Protein AF-A0A034WPG7-F1 (afdb_monomer)

Foldseek 3Di:
DPVVVVVVVVVVVVVVVVVVVVVVVVVVVVVVVVVVVVVVVVVVVVVVVVVVVVVVVVVVVVVVVVVVVVVVVVVVVVVVVVVVVVVVVVVVVVVVVVVVVVVLVVLVVVLCVQQVKAWDPPDDLQKTWTWGWDDDPVDIDIQIAMDGLVVDDLVRVCCRHPNPPPSNVVCSVVCCVSPSVVSVVVVVVVVVVD

Sequence (194 aa):
MLKYDYGKRIKAMINREIGLEKREVSISKLSHKYHENLTDLEDRFHDQNARYDKIKNKIKEETEKCNEIQKTIDDWKKRISEMQNEAQRCVAEAVHNRQQLIQQLDEIHTLKLATNTYINLNALPERIQGVFVQETEVHRSWHPFCFEPLSHTPEEVRQIIWGNSEKAVAYSEAWERLVFRSVREMLLQSTKGS

pLDDT: mean 89.65, std 9.21, range [46.56, 98.12]

Mean predicted aligned error: 12.31 Å

Radius of gyration: 55.93 Å; Cα contacts (8 Å, |Δi|>4): 97; chains: 1; bounding box: 113×29×153 Å

Secondary structure (DSSP, 8-state):
--HHHHHHHHHHHHHHHHHHHHHHHHHHHHHHHHHHHHHHHHHHHHHHHHHHHHHHHHHHHHHHHHHHHHHHHHHHHHHHHHHHHHHHHHHHHHHHHHHHHHHHHHHHHHHHHHHTEEE-TTS-TT-EEEEEEEE-SS-EEEEEEEE-TTSS-HHHHHHHHHTT-HHHHTTHHHHIIIIIHHHHHHHHHHHH--

Organism: Bactrocera dorsalis (NCBI:txid27457)

Structure (mmCIF, N/CA/C/O backbone):
data_AF-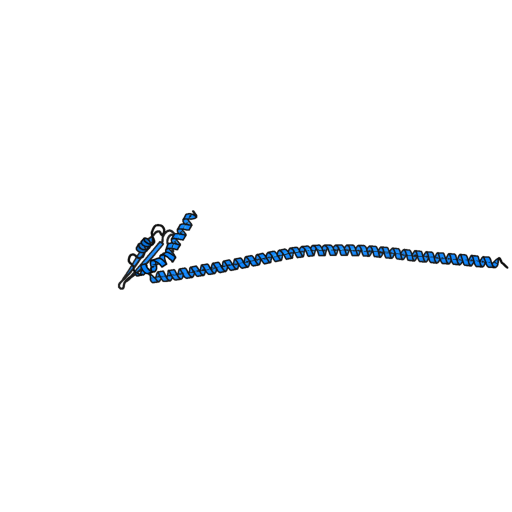A0A034WPG7-F1
#
_entry.id   AF-A0A034WPG7-F1
#
loop_
_atom_site.group_PDB
_atom_site.id
_atom_site.type_symbol
_atom_site.label_atom_id
_atom_site.label_alt_id
_atom_site.label_comp_id
_atom_site.label_asym_id
_atom_site.label_entity_id
_atom_site.label_seq_id
_atom_site.pdbx_PDB_ins_code
_atom_site.Cartn_x
_atom_site.Cartn_y
_atom_site.Cartn_z
_atom_site.occupancy
_atom_site.B_iso_or_equiv
_atom_site.auth_seq_id
_atom_site.auth_comp_id
_atom_site.auth_asym_id
_atom_site.auth_atom_id
_atom_site.pdbx_PDB_model_num
ATOM 1 N N . MET A 1 1 ? 64.885 2.713 -96.907 1.00 51.38 1 MET A N 1
ATOM 2 C CA . MET A 1 1 ? 63.461 2.697 -96.503 1.00 51.38 1 MET A CA 1
ATOM 3 C C . MET A 1 1 ? 63.353 2.537 -94.976 1.00 51.38 1 MET A C 1
ATOM 5 O O . MET A 1 1 ? 62.882 1.522 -94.503 1.00 51.38 1 MET A O 1
ATOM 9 N N . LEU A 1 2 ? 63.847 3.518 -94.199 1.00 57.69 2 LEU A N 1
ATOM 10 C CA . LEU A 1 2 ? 63.923 3.455 -92.719 1.00 57.69 2 LEU A CA 1
ATOM 11 C C . LEU A 1 2 ? 63.295 4.681 -92.023 1.00 57.69 2 LEU A C 1
ATOM 13 O O . LEU A 1 2 ? 62.704 4.545 -90.961 1.00 57.69 2 LEU A O 1
ATOM 17 N N . LYS A 1 3 ? 63.324 5.875 -92.636 1.00 55.53 3 LYS A N 1
ATOM 18 C CA . LYS A 1 3 ? 62.745 7.110 -92.058 1.00 55.53 3 LYS A CA 1
ATOM 19 C C . LYS A 1 3 ? 61.225 7.057 -91.824 1.00 55.53 3 LYS A C 1
ATOM 21 O O . LYS A 1 3 ? 60.739 7.672 -90.882 1.00 55.53 3 LYS A O 1
ATOM 26 N N . TYR A 1 4 ? 60.480 6.323 -92.655 1.00 59.31 4 TYR A N 1
ATOM 27 C CA . TYR A 1 4 ? 59.012 6.256 -92.579 1.00 59.31 4 TYR A CA 1
ATOM 28 C C . TYR A 1 4 ? 58.495 5.368 -91.427 1.00 59.31 4 TYR A C 1
ATOM 30 O O . TYR A 1 4 ? 57.336 5.484 -91.034 1.00 59.31 4 TYR A O 1
ATOM 38 N N . ASP A 1 5 ? 59.348 4.502 -90.871 1.00 75.38 5 ASP A N 1
ATOM 39 C CA . ASP A 1 5 ? 58.994 3.578 -89.787 1.00 75.38 5 ASP A CA 1
ATOM 40 C C . ASP A 1 5 ? 59.113 4.242 -88.400 1.00 75.38 5 ASP A C 1
ATOM 42 O O . ASP A 1 5 ? 58.222 4.133 -87.557 1.00 75.38 5 ASP A O 1
ATOM 46 N N . TYR A 1 6 ? 60.141 5.074 -88.196 1.00 79.12 6 TYR A N 1
ATOM 47 C CA . TYR A 1 6 ? 60.301 5.861 -86.965 1.00 79.12 6 TYR A CA 1
ATOM 48 C C . TYR A 1 6 ? 59.131 6.821 -86.711 1.00 79.12 6 TYR A C 1
ATOM 50 O O . TYR A 1 6 ? 58.641 6.902 -85.586 1.00 79.12 6 TYR A O 1
ATOM 58 N N . GLY A 1 7 ? 58.626 7.496 -87.751 1.00 84.56 7 GLY A N 1
ATOM 59 C CA . GLY A 1 7 ? 57.469 8.390 -87.621 1.00 84.56 7 GLY A CA 1
ATOM 60 C C . GLY A 1 7 ? 56.199 7.666 -87.156 1.00 84.56 7 GLY A C 1
ATOM 61 O O . GLY A 1 7 ? 55.456 8.187 -86.324 1.00 84.56 7 GLY A O 1
ATOM 62 N N . LYS A 1 8 ? 55.974 6.429 -87.624 1.00 87.31 8 LYS A N 1
ATOM 63 C CA . LYS A 1 8 ? 54.850 5.591 -87.175 1.00 87.31 8 LYS A CA 1
ATOM 64 C C . LYS A 1 8 ? 54.999 5.176 -85.712 1.00 87.31 8 LYS A C 1
ATOM 66 O O . LYS A 1 8 ? 54.024 5.247 -84.965 1.00 87.31 8 LYS A O 1
ATOM 71 N N . ARG A 1 9 ? 56.208 4.791 -85.289 1.00 86.62 9 ARG A N 1
ATOM 72 C CA . ARG A 1 9 ? 56.499 4.397 -83.898 1.00 86.62 9 ARG A CA 1
ATOM 73 C C . ARG A 1 9 ? 56.340 5.569 -82.926 1.00 86.62 9 ARG A C 1
ATOM 75 O O . ARG A 1 9 ? 55.709 5.397 -81.888 1.00 86.62 9 ARG A O 1
ATOM 82 N N . ILE A 1 10 ? 56.819 6.761 -83.290 1.00 89.38 10 ILE A N 1
ATOM 83 C CA . ILE A 1 10 ? 56.638 7.985 -82.490 1.00 89.38 10 ILE A CA 1
ATOM 84 C C . ILE A 1 10 ? 55.150 8.334 -82.369 1.00 89.38 10 ILE A C 1
ATOM 86 O O . ILE A 1 10 ? 54.662 8.556 -81.266 1.00 89.38 10 ILE A O 1
ATOM 90 N N . LYS A 1 11 ? 54.392 8.299 -83.473 1.00 90.88 11 LYS A N 1
ATOM 91 C CA . LYS A 1 11 ? 52.942 8.549 -83.442 1.00 90.88 11 LYS A CA 1
ATOM 92 C C . LYS A 1 11 ? 52.195 7.545 -82.556 1.00 90.88 11 LYS A C 1
ATOM 94 O O . LYS A 1 11 ? 51.292 7.933 -81.821 1.00 90.88 11 LYS A O 1
ATOM 99 N N . ALA A 1 12 ? 52.569 6.265 -82.601 1.00 91.06 12 ALA A N 1
ATOM 100 C CA . ALA A 1 12 ? 51.989 5.237 -81.737 1.00 91.06 12 ALA A CA 1
ATOM 101 C C . ALA A 1 12 ? 52.315 5.470 -80.252 1.00 91.06 12 ALA A C 1
ATOM 103 O O . ALA A 1 12 ? 51.441 5.287 -79.407 1.00 91.06 12 ALA A O 1
ATOM 104 N N . MET A 1 13 ? 53.538 5.909 -79.940 1.00 93.06 13 MET A N 1
ATOM 105 C CA . MET A 1 13 ? 53.949 6.267 -78.580 1.00 93.06 13 MET A CA 1
ATOM 106 C C . MET A 1 13 ? 53.159 7.472 -78.056 1.00 93.06 13 MET A C 1
ATOM 108 O O . MET A 1 13 ? 52.578 7.378 -76.983 1.00 93.06 13 MET A O 1
ATOM 112 N N . ILE A 1 14 ? 53.030 8.540 -78.851 1.00 94.12 14 ILE A N 1
ATOM 113 C CA . ILE A 1 14 ? 52.228 9.726 -78.502 1.00 94.12 14 ILE A CA 1
ATOM 114 C C . ILE A 1 14 ? 50.759 9.346 -78.272 1.00 94.12 14 ILE A C 1
ATOM 116 O O . ILE A 1 14 ? 50.157 9.746 -77.283 1.00 94.12 14 ILE A O 1
ATOM 120 N N . ASN A 1 15 ? 50.175 8.523 -79.146 1.00 94.44 15 ASN A N 1
ATOM 121 C CA . ASN A 1 15 ? 48.795 8.062 -78.971 1.00 94.44 15 ASN A CA 1
ATOM 122 C C . ASN A 1 15 ? 48.615 7.210 -77.705 1.00 94.44 15 ASN A C 1
ATOM 124 O O . ASN A 1 15 ? 47.545 7.242 -77.096 1.00 94.44 15 ASN A O 1
ATOM 128 N N . ARG A 1 16 ? 49.638 6.436 -77.316 1.00 94.88 16 ARG A N 1
ATOM 129 C CA . ARG A 1 16 ? 49.633 5.664 -76.069 1.00 94.88 16 ARG A CA 1
ATOM 130 C C . ARG A 1 16 ? 49.711 6.583 -74.854 1.00 94.88 16 ARG A C 1
ATOM 132 O O . ARG A 1 16 ? 48.941 6.357 -73.929 1.00 94.88 16 ARG A O 1
ATOM 139 N N . GLU A 1 17 ? 50.558 7.607 -74.895 1.00 95.06 17 GLU A N 1
ATOM 140 C CA . GLU A 1 17 ? 50.669 8.631 -73.848 1.00 95.06 17 GLU A CA 1
ATOM 141 C C . GLU A 1 17 ? 49.329 9.346 -73.641 1.00 95.06 17 GLU A C 1
ATOM 143 O O . GLU A 1 17 ? 48.764 9.299 -72.554 1.00 95.06 17 GLU A O 1
ATOM 148 N N . ILE A 1 18 ? 48.719 9.843 -74.723 1.00 94.56 18 ILE A N 1
ATOM 149 C CA . ILE A 1 18 ? 47.377 10.453 -74.697 1.00 94.56 18 ILE A CA 1
ATOM 150 C C . ILE A 1 18 ? 46.334 9.472 -74.128 1.00 94.56 18 ILE A C 1
ATOM 152 O O . ILE A 1 18 ? 45.387 9.860 -73.440 1.00 94.56 18 ILE A O 1
ATOM 156 N N . GLY A 1 19 ? 46.464 8.180 -74.439 1.00 95.50 19 GLY A N 1
ATOM 157 C CA . GLY A 1 19 ? 45.601 7.133 -73.895 1.00 95.50 19 GLY A CA 1
ATOM 158 C C . GLY A 1 19 ? 45.787 6.910 -72.391 1.00 95.50 19 GLY A C 1
ATOM 159 O O . GLY A 1 19 ? 44.801 6.649 -71.699 1.00 95.50 19 GLY A O 1
ATOM 160 N N . LEU A 1 20 ? 47.020 7.013 -71.890 1.00 95.62 20 LEU A N 1
ATOM 161 C CA . LEU A 1 20 ? 47.348 6.924 -70.467 1.00 95.62 20 LEU A CA 1
ATOM 162 C C . LEU A 1 20 ? 46.836 8.152 -69.714 1.00 95.62 20 LEU A C 1
ATOM 164 O O . LEU A 1 20 ? 46.084 7.973 -68.762 1.00 95.62 20 LEU A O 1
ATOM 168 N N . GLU A 1 21 ? 47.094 9.363 -70.210 1.00 95.69 21 GLU A N 1
ATOM 169 C CA . GLU A 1 21 ? 46.589 10.613 -69.622 1.00 95.69 21 GLU A CA 1
ATOM 170 C C . GLU A 1 21 ? 45.060 10.588 -69.463 1.00 95.69 21 GLU A C 1
ATOM 172 O O . GLU A 1 21 ? 44.514 10.907 -68.407 1.00 95.69 21 GLU A O 1
ATOM 177 N N . LYS A 1 22 ? 44.325 10.122 -70.485 1.00 96.38 22 LYS A N 1
ATOM 178 C CA . LYS A 1 22 ? 42.859 9.978 -70.402 1.00 96.38 22 LYS A CA 1
ATOM 179 C C . LYS A 1 22 ? 42.418 9.000 -69.311 1.00 96.38 22 LYS A C 1
ATOM 181 O O . LYS A 1 22 ? 41.387 9.222 -68.667 1.00 96.38 22 LYS A O 1
ATOM 186 N N . ARG A 1 23 ? 43.159 7.905 -69.115 1.00 96.19 23 ARG A N 1
ATOM 187 C CA . ARG A 1 23 ? 42.875 6.924 -68.057 1.00 96.19 23 ARG A CA 1
ATOM 188 C C . ARG A 1 23 ? 43.205 7.489 -66.683 1.00 96.19 23 ARG A C 1
ATOM 190 O O . ARG A 1 23 ? 42.380 7.336 -65.792 1.00 96.19 23 ARG A O 1
ATOM 197 N N . GLU A 1 24 ? 44.327 8.183 -66.529 1.00 96.44 24 GLU A N 1
ATOM 198 C CA . GLU A 1 24 ? 44.696 8.860 -65.282 1.00 96.44 24 GLU A CA 1
ATOM 199 C C . GLU A 1 24 ? 43.644 9.889 -64.876 1.00 96.44 24 GLU A C 1
ATOM 201 O O . GLU A 1 24 ? 43.141 9.841 -63.758 1.00 96.44 24 GLU A O 1
ATOM 206 N N . VAL A 1 25 ? 43.195 10.738 -65.807 1.00 96.56 25 VAL A N 1
ATOM 207 C CA . VAL A 1 25 ? 42.100 11.688 -65.551 1.00 96.56 25 VAL A CA 1
ATOM 208 C C . VAL A 1 25 ? 40.817 10.964 -65.130 1.00 96.56 25 VAL A C 1
ATOM 210 O O . VAL A 1 25 ? 40.107 11.426 -64.236 1.00 96.56 25 VAL A O 1
ATOM 213 N N . SER A 1 26 ? 40.505 9.824 -65.752 1.00 96.69 26 SER A N 1
ATOM 214 C CA . SER A 1 26 ? 39.317 9.033 -65.404 1.00 96.69 26 SER A CA 1
ATOM 215 C C . SER A 1 26 ? 39.423 8.424 -64.003 1.00 96.69 26 SER A C 1
ATOM 217 O O . SER A 1 26 ? 38.456 8.470 -63.244 1.00 96.69 26 SER A O 1
ATOM 219 N N . ILE A 1 27 ? 40.599 7.904 -63.638 1.00 96.81 27 ILE A N 1
ATOM 220 C CA . ILE A 1 27 ? 40.884 7.363 -62.304 1.00 96.81 27 ILE A CA 1
ATOM 221 C C . ILE A 1 27 ? 40.812 8.473 -61.257 1.00 96.81 27 ILE A C 1
ATOM 223 O O . ILE A 1 27 ? 40.158 8.287 -60.236 1.00 96.81 27 ILE A O 1
ATOM 227 N N . SER A 1 28 ? 41.399 9.641 -61.518 1.00 96.38 28 SER A N 1
ATOM 228 C CA . SER A 1 28 ? 41.352 10.786 -60.604 1.00 96.38 28 SER A CA 1
ATOM 229 C C . SER A 1 28 ? 39.921 11.255 -60.343 1.00 96.38 28 SER A C 1
ATOM 231 O O . SER A 1 28 ? 39.546 11.452 -59.191 1.00 96.38 28 SER A O 1
ATOM 233 N N . LYS A 1 29 ? 39.080 11.351 -61.383 1.00 96.88 29 LYS A N 1
ATOM 234 C CA . LYS A 1 29 ? 37.650 11.682 -61.224 1.00 96.88 29 LYS A CA 1
ATOM 235 C C . LYS A 1 29 ? 36.905 10.640 -60.396 1.00 96.88 29 LYS A C 1
ATOM 237 O O . LYS A 1 29 ? 36.079 10.992 -59.559 1.00 96.88 29 LYS A O 1
ATOM 242 N N . LEU A 1 30 ? 37.186 9.360 -60.635 1.00 96.94 30 LEU A N 1
ATOM 243 C CA . LEU A 1 30 ? 36.557 8.274 -59.893 1.00 96.94 30 LEU A CA 1
ATOM 244 C C . LEU A 1 30 ? 36.995 8.278 -58.421 1.00 96.94 30 LEU A C 1
ATOM 246 O O . LEU A 1 30 ? 36.153 8.152 -57.539 1.00 96.94 30 LEU A O 1
ATOM 250 N N . SER A 1 31 ? 38.289 8.476 -58.164 1.00 96.50 31 SER A N 1
ATOM 251 C CA . SER A 1 31 ? 38.857 8.593 -56.819 1.00 96.50 31 SER A CA 1
ATOM 252 C C . SER A 1 31 ? 38.237 9.756 -56.049 1.00 96.50 31 SER A C 1
ATOM 254 O O . SER A 1 31 ? 37.801 9.573 -54.914 1.00 96.50 31 SER A O 1
ATOM 256 N N . HIS A 1 32 ? 38.112 10.919 -56.694 1.00 96.50 32 HIS A N 1
ATOM 257 C CA . HIS A 1 32 ? 37.467 12.091 -56.111 1.00 96.50 32 HIS A CA 1
ATOM 258 C C . HIS A 1 32 ? 36.013 11.805 -55.723 1.00 96.50 32 HIS A C 1
ATOM 260 O O . HIS A 1 32 ? 35.648 11.996 -54.569 1.00 96.50 32 HIS A O 1
ATOM 266 N N . LYS A 1 33 ? 35.225 11.218 -56.634 1.00 97.19 33 LYS A N 1
ATOM 267 C CA . LYS A 1 33 ? 33.835 10.830 -56.355 1.00 97.19 33 LYS A CA 1
ATOM 268 C C . LYS A 1 33 ? 33.722 9.840 -55.190 1.00 97.19 33 LYS A C 1
ATOM 270 O O . LYS A 1 33 ? 32.777 9.905 -54.410 1.00 97.19 33 LYS A O 1
ATOM 275 N N . TYR A 1 34 ? 34.653 8.891 -55.076 1.00 97.25 34 TYR A N 1
ATOM 276 C CA . TYR A 1 34 ? 34.666 7.965 -53.942 1.00 97.25 34 TYR A CA 1
ATOM 277 C C . TYR A 1 34 ? 34.996 8.662 -52.624 1.00 97.25 34 TYR A C 1
ATOM 279 O O . TYR A 1 34 ? 34.373 8.325 -51.624 1.00 97.25 34 TYR A O 1
ATOM 287 N N . HIS A 1 35 ? 35.920 9.626 -52.621 1.00 97.00 35 HIS A N 1
ATOM 288 C CA . HIS A 1 35 ? 36.236 10.402 -51.421 1.00 97.00 35 HIS A CA 1
ATOM 289 C C . HIS A 1 35 ? 35.046 11.260 -50.984 1.00 97.00 35 HIS A C 1
ATOM 291 O O . HIS A 1 35 ? 34.688 11.211 -49.816 1.00 97.00 35 HIS A O 1
ATOM 297 N N . GLU A 1 36 ? 34.379 11.951 -51.914 1.00 97.19 36 GLU A N 1
ATOM 298 C CA . GLU A 1 36 ? 33.156 12.710 -51.612 1.00 97.19 36 GLU A CA 1
ATOM 299 C C . GLU A 1 36 ? 32.074 11.809 -51.000 1.00 97.19 36 GLU A C 1
ATOM 301 O O . GLU A 1 36 ? 31.542 12.102 -49.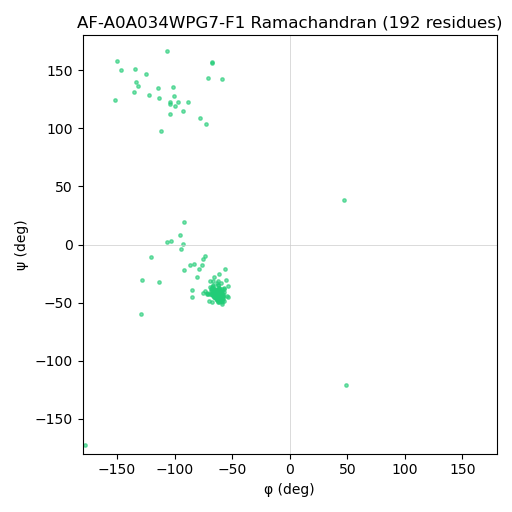934 1.00 97.19 36 GLU A O 1
ATOM 306 N N . ASN A 1 37 ? 31.807 10.652 -51.618 1.00 97.25 37 ASN A N 1
ATOM 307 C CA . ASN A 1 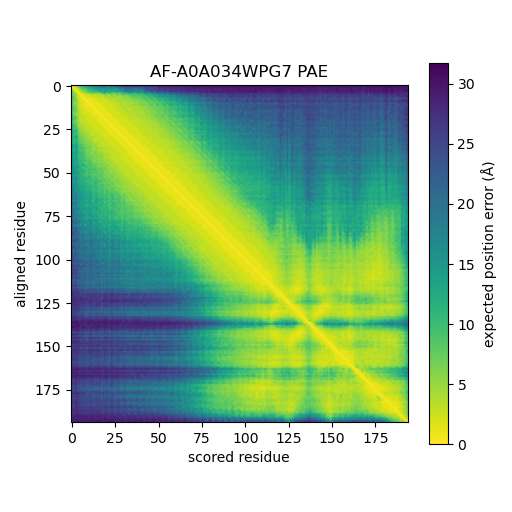37 ? 30.822 9.703 -51.096 1.00 97.25 37 ASN A CA 1
ATOM 308 C C . ASN A 1 37 ? 31.195 9.143 -49.715 1.00 97.25 37 ASN A C 1
ATOM 310 O O . ASN A 1 37 ? 30.299 8.831 -48.928 1.00 97.25 37 ASN A O 1
ATOM 314 N N . LEU A 1 38 ? 32.490 8.938 -49.454 1.00 97.62 38 LEU A N 1
ATOM 315 C CA . LEU A 1 38 ? 32.981 8.443 -48.171 1.00 97.62 38 LEU A CA 1
ATOM 316 C C . LEU A 1 38 ? 32.748 9.492 -47.082 1.00 97.62 38 LEU A C 1
ATOM 318 O O . LEU A 1 38 ? 32.145 9.161 -46.067 1.00 97.62 38 LEU A O 1
ATOM 322 N N . THR A 1 39 ? 33.134 10.744 -47.331 1.00 97.44 39 THR A N 1
ATOM 323 C CA . THR A 1 39 ? 32.905 11.859 -46.403 1.00 97.44 39 THR A CA 1
ATOM 324 C C . THR A 1 39 ? 31.414 12.038 -46.110 1.00 97.44 39 THR A C 1
ATOM 326 O O . THR A 1 39 ? 31.016 12.043 -44.949 1.00 97.44 39 THR A O 1
ATOM 329 N N . ASP A 1 40 ? 30.559 12.027 -47.137 1.00 97.69 40 ASP A N 1
ATOM 330 C CA . ASP A 1 40 ? 29.101 12.096 -46.964 1.00 97.69 40 ASP A CA 1
ATOM 331 C C . ASP A 1 40 ? 28.539 10.931 -46.129 1.00 97.69 40 ASP A C 1
ATOM 333 O O . ASP A 1 40 ? 27.505 11.048 -45.463 1.00 97.69 40 ASP A O 1
ATOM 337 N N . LEU A 1 41 ? 29.142 9.743 -46.220 1.00 98.00 41 LEU A N 1
ATOM 338 C CA . LEU A 1 41 ? 28.724 8.587 -45.430 1.00 98.00 41 LEU A CA 1
ATOM 339 C C . LEU A 1 41 ? 29.185 8.705 -43.974 1.00 98.00 41 LEU A C 1
ATOM 341 O O . LEU A 1 41 ? 28.400 8.397 -43.078 1.00 98.00 41 LEU A O 1
ATOM 345 N N . GLU A 1 42 ? 30.416 9.157 -43.748 1.00 97.94 42 GLU A N 1
ATOM 346 C CA . GLU A 1 42 ? 30.975 9.404 -42.416 1.00 97.94 42 GLU A CA 1
ATOM 347 C C . GLU A 1 42 ? 30.159 10.458 -41.660 1.00 97.94 42 GLU A C 1
ATOM 349 O O . GLU A 1 42 ? 29.764 10.212 -40.518 1.00 97.94 42 GLU A O 1
ATOM 354 N N . ASP A 1 43 ? 29.799 11.560 -42.321 1.00 97.69 43 ASP A N 1
ATOM 355 C CA . ASP A 1 43 ? 28.978 12.623 -41.734 1.00 97.69 43 ASP A CA 1
ATOM 356 C C . ASP A 1 43 ? 27.586 12.108 -41.344 1.00 97.69 43 ASP A C 1
ATOM 358 O O . ASP A 1 43 ? 27.129 12.289 -40.211 1.00 97.69 43 ASP A O 1
ATOM 362 N N . ARG A 1 44 ? 26.922 11.368 -42.244 1.00 97.50 44 ARG A N 1
ATOM 363 C CA . ARG A 1 44 ? 25.612 10.757 -41.951 1.00 97.50 44 ARG A CA 1
ATOM 364 C C . ARG A 1 44 ? 25.686 9.751 -40.810 1.00 97.50 44 ARG A C 1
ATOM 366 O O . ARG A 1 44 ? 24.765 9.690 -39.993 1.00 97.50 44 ARG A O 1
ATOM 373 N N . PHE A 1 45 ? 26.751 8.956 -40.754 1.00 98.00 45 PHE A N 1
ATOM 374 C CA . PHE A 1 45 ? 26.963 8.007 -39.669 1.00 98.00 45 PHE A CA 1
ATOM 375 C C . PHE A 1 45 ? 27.154 8.734 -38.336 1.00 98.00 45 PHE A C 1
ATOM 377 O O . PHE A 1 45 ? 26.529 8.357 -37.343 1.00 98.00 45 PHE A O 1
ATOM 384 N N . HIS A 1 46 ? 27.954 9.800 -38.316 1.00 97.69 46 HIS A N 1
ATOM 385 C CA . HIS A 1 46 ? 28.174 10.602 -37.119 1.00 97.69 46 HIS A CA 1
ATOM 386 C C . HIS A 1 46 ? 26.868 11.228 -36.611 1.00 97.69 46 HIS A C 1
ATOM 388 O O . HIS A 1 46 ? 26.529 11.091 -35.432 1.00 97.69 46 HIS A O 1
ATOM 394 N N . ASP A 1 47 ? 26.075 11.812 -37.511 1.00 97.62 47 ASP A N 1
ATOM 395 C CA . ASP A 1 47 ? 24.757 12.369 -37.200 1.00 97.62 47 ASP A CA 1
ATOM 396 C C . ASP A 1 47 ? 23.792 11.316 -36.647 1.00 97.62 47 ASP A C 1
ATOM 398 O O . ASP A 1 47 ? 23.070 11.554 -35.668 1.00 97.62 47 ASP A O 1
ATOM 402 N N . GLN A 1 48 ? 23.761 10.133 -37.263 1.00 97.50 48 GLN A N 1
ATOM 403 C CA . GLN A 1 48 ? 22.914 9.037 -36.813 1.00 97.50 48 GLN A CA 1
ATOM 404 C C . GLN A 1 48 ? 23.346 8.529 -35.435 1.00 97.50 48 GLN A C 1
ATOM 406 O O . GLN A 1 48 ? 22.490 8.308 -34.574 1.00 97.50 48 GLN A O 1
ATOM 411 N N . ASN A 1 49 ? 24.650 8.398 -35.199 1.00 97.75 49 ASN A N 1
ATOM 412 C CA . ASN A 1 49 ? 25.184 7.966 -33.916 1.00 97.75 49 ASN A CA 1
ATOM 413 C C . ASN A 1 49 ? 24.871 8.986 -32.809 1.00 97.75 49 ASN A C 1
ATOM 415 O O . ASN A 1 49 ? 24.377 8.616 -31.747 1.00 97.75 49 ASN A O 1
ATOM 419 N N . ALA A 1 50 ? 25.018 10.284 -33.089 1.00 97.50 50 ALA A N 1
ATOM 420 C CA . ALA A 1 50 ? 24.652 11.341 -32.149 1.00 97.50 50 ALA A CA 1
ATOM 421 C C . ALA A 1 50 ? 23.152 11.326 -31.793 1.00 97.50 50 ALA A C 1
ATOM 423 O O . ALA A 1 50 ? 22.769 11.572 -30.645 1.00 97.50 50 ALA A O 1
ATOM 424 N N . ARG A 1 51 ? 22.271 11.031 -32.760 1.00 97.31 51 ARG A N 1
ATOM 425 C CA . ARG A 1 51 ? 20.829 10.853 -32.499 1.00 97.31 51 ARG A CA 1
ATOM 426 C C . ARG A 1 51 ? 20.557 9.608 -31.660 1.00 97.31 51 ARG A C 1
ATOM 428 O O . ARG A 1 51 ? 19.742 9.676 -30.740 1.00 97.31 51 ARG A O 1
ATOM 435 N N . TYR A 1 52 ? 21.233 8.503 -31.961 1.00 98.12 52 TYR A N 1
ATOM 436 C CA . TYR A 1 52 ? 21.116 7.261 -31.204 1.00 98.12 52 TYR A CA 1
ATOM 437 C C . TYR A 1 52 ? 21.519 7.459 -29.738 1.00 98.12 52 TYR A C 1
ATOM 439 O O . TYR A 1 52 ? 20.747 7.108 -28.847 1.00 98.12 52 TYR A O 1
ATOM 447 N N . ASP A 1 53 ? 22.651 8.112 -29.478 1.00 97.81 53 ASP A N 1
ATOM 448 C CA . ASP A 1 53 ? 23.121 8.379 -28.116 1.00 97.81 53 ASP A CA 1
ATOM 449 C C . ASP A 1 53 ? 22.146 9.271 -27.333 1.00 97.81 53 ASP A C 1
ATOM 451 O O . ASP A 1 53 ? 21.847 9.000 -26.168 1.00 97.81 53 ASP A O 1
ATOM 455 N N . LYS A 1 54 ? 21.552 10.284 -27.982 1.00 97.81 54 LYS A N 1
ATOM 456 C CA . LYS A 1 54 ? 20.492 11.105 -27.367 1.00 97.81 54 LYS A CA 1
ATOM 457 C C . LYS A 1 54 ? 19.269 10.275 -26.976 1.00 97.81 54 LYS A C 1
ATOM 459 O O . LYS A 1 54 ? 18.727 10.469 -25.890 1.00 97.81 54 LYS A O 1
ATOM 464 N N . ILE A 1 55 ? 18.818 9.372 -27.847 1.00 97.88 55 ILE A N 1
ATOM 465 C CA . ILE A 1 55 ? 17.670 8.496 -27.566 1.00 97.88 55 ILE A CA 1
ATOM 466 C C . ILE A 1 55 ? 18.010 7.530 -26.431 1.00 97.88 55 ILE A C 1
ATOM 468 O O . ILE A 1 55 ? 17.225 7.383 -25.498 1.00 97.88 55 ILE A O 1
ATOM 472 N N . LYS A 1 56 ? 19.195 6.919 -26.472 1.00 98.12 56 LYS A N 1
ATOM 473 C CA . LYS A 1 56 ? 19.678 5.994 -25.447 1.00 98.12 56 LYS A CA 1
ATOM 474 C C . LYS A 1 56 ? 19.715 6.647 -24.064 1.00 98.12 56 LYS A C 1
ATOM 476 O O . LYS A 1 56 ? 19.246 6.044 -23.102 1.00 98.12 56 LYS A O 1
ATOM 481 N N . ASN A 1 57 ? 20.215 7.878 -23.971 1.00 97.81 57 ASN A N 1
ATOM 482 C CA . ASN A 1 57 ? 20.252 8.613 -22.708 1.00 97.81 57 ASN A CA 1
ATOM 483 C C . ASN A 1 57 ? 18.845 8.933 -22.196 1.00 97.81 57 ASN A C 1
ATOM 485 O O . ASN A 1 57 ? 18.557 8.668 -21.034 1.00 97.81 57 ASN A O 1
ATOM 489 N N . LYS A 1 58 ? 17.935 9.382 -23.071 1.00 97.56 58 LYS A N 1
ATOM 490 C CA . LYS A 1 58 ? 16.529 9.601 -22.694 1.00 97.56 58 LYS A CA 1
ATOM 491 C C . LYS A 1 58 ? 15.854 8.330 -22.186 1.00 97.56 58 LYS A C 1
ATOM 493 O O . LYS A 1 58 ? 15.171 8.370 -21.173 1.00 97.56 58 LYS A O 1
ATOM 498 N N . ILE A 1 59 ? 16.056 7.197 -22.861 1.00 97.88 59 ILE A N 1
ATOM 499 C CA . ILE A 1 59 ? 15.502 5.910 -22.417 1.00 97.88 59 ILE A CA 1
ATOM 500 C C . ILE A 1 59 ? 16.039 5.552 -21.030 1.00 97.88 59 ILE A C 1
ATOM 502 O O . ILE A 1 59 ? 15.274 5.094 -20.184 1.00 97.88 59 ILE A O 1
ATOM 506 N N . LYS A 1 60 ? 17.333 5.775 -20.781 1.00 97.88 60 LYS A N 1
ATOM 507 C CA . LYS A 1 60 ? 17.944 5.518 -19.476 1.00 97.88 60 LYS A CA 1
ATOM 508 C C . LYS A 1 60 ? 17.318 6.386 -18.377 1.00 97.88 60 LYS A C 1
ATOM 510 O O . LYS A 1 60 ? 16.894 5.838 -17.366 1.00 97.88 60 LYS A O 1
ATOM 515 N N . GLU A 1 61 ? 17.196 7.692 -18.608 1.00 97.69 61 GLU A N 1
ATOM 516 C CA . GLU A 1 61 ? 16.570 8.632 -17.666 1.00 97.69 61 GLU A CA 1
ATOM 517 C C . GLU A 1 61 ? 15.108 8.267 -17.370 1.00 97.69 61 GLU A C 1
ATOM 519 O O . GLU A 1 61 ? 14.698 8.224 -16.213 1.00 97.69 61 GLU A O 1
ATOM 524 N N . GLU A 1 62 ? 14.313 7.959 -18.397 1.00 97.19 62 GLU A N 1
ATOM 525 C CA . GLU A 1 62 ? 12.914 7.559 -18.204 1.00 97.19 62 GLU A CA 1
ATOM 526 C C . GLU A 1 62 ? 12.797 6.210 -17.483 1.00 97.19 62 GLU A C 1
ATOM 528 O O . GLU A 1 62 ? 11.930 6.038 -16.631 1.00 97.19 62 GLU A O 1
ATOM 533 N N . THR A 1 63 ? 13.709 5.271 -17.745 1.00 97.69 63 THR A N 1
ATOM 534 C CA . THR A 1 63 ? 13.754 3.990 -17.022 1.00 97.69 63 THR A CA 1
ATOM 535 C C . THR A 1 63 ? 14.057 4.200 -15.537 1.00 97.69 63 THR A C 1
ATOM 537 O O . THR A 1 63 ? 13.429 3.574 -14.684 1.00 97.69 63 THR A O 1
ATOM 540 N N . GLU A 1 64 ? 14.993 5.093 -15.209 1.00 97.31 64 GLU A N 1
ATOM 541 C CA . GLU A 1 64 ? 15.312 5.456 -13.825 1.00 97.31 64 GLU A CA 1
ATOM 542 C C . GLU A 1 64 ? 14.097 6.081 -13.121 1.00 97.31 64 GLU A C 1
ATOM 544 O O . GLU A 1 64 ? 13.711 5.605 -12.051 1.00 97.31 64 GLU A O 1
ATOM 549 N N . LYS A 1 65 ? 13.405 7.033 -13.764 1.00 96.75 65 LYS A N 1
ATOM 550 C CA . LYS A 1 65 ? 12.158 7.622 -13.237 1.00 96.75 65 LYS A CA 1
ATOM 551 C C . LYS A 1 65 ? 11.057 6.581 -13.033 1.00 96.75 65 LYS A C 1
ATOM 553 O O . LYS A 1 65 ? 10.397 6.578 -11.996 1.00 96.75 65 LYS A O 1
ATOM 558 N N . CYS A 1 66 ? 10.854 5.677 -13.993 1.00 96.94 66 CYS A N 1
ATOM 559 C CA . CYS A 1 66 ? 9.878 4.595 -13.857 1.00 96.94 66 CYS A CA 1
ATOM 560 C C . CYS A 1 66 ? 10.194 3.698 -12.653 1.00 96.94 66 CYS A C 1
ATOM 562 O O . CYS A 1 66 ? 9.284 3.335 -11.910 1.00 96.94 66 CYS A O 1
ATOM 564 N N . ASN A 1 67 ? 11.471 3.386 -12.416 1.00 97.06 67 ASN A N 1
ATOM 565 C CA . ASN A 1 67 ? 11.889 2.593 -11.260 1.00 97.06 67 ASN A CA 1
ATOM 566 C C . ASN A 1 67 ? 11.640 3.323 -9.929 1.00 97.06 67 ASN A C 1
ATOM 568 O O . ASN A 1 67 ? 11.235 2.693 -8.951 1.00 97.06 67 ASN A O 1
ATOM 572 N N . GLU A 1 68 ? 11.856 4.637 -9.870 1.00 97.06 68 GLU A N 1
ATOM 573 C CA . GLU A 1 68 ? 11.560 5.454 -8.683 1.00 97.06 68 GLU A CA 1
ATOM 574 C C . GLU A 1 68 ? 10.058 5.524 -8.382 1.00 97.06 68 GLU A C 1
ATOM 576 O O . GLU A 1 68 ? 9.634 5.356 -7.232 1.00 97.06 68 GLU A O 1
ATOM 581 N N . ILE A 1 69 ? 9.241 5.704 -9.422 1.00 97.62 69 ILE A N 1
ATOM 582 C CA . ILE A 1 69 ? 7.780 5.671 -9.312 1.00 97.62 69 ILE A CA 1
ATOM 583 C C . ILE A 1 69 ? 7.322 4.296 -8.823 1.00 97.62 69 ILE A C 1
ATOM 585 O O . ILE A 1 69 ? 6.500 4.220 -7.911 1.00 97.62 69 ILE A O 1
ATOM 589 N N . GLN A 1 70 ? 7.879 3.213 -9.369 1.00 96.94 70 GLN A N 1
ATOM 590 C CA . GLN A 1 70 ? 7.529 1.854 -8.964 1.00 96.94 70 GLN A CA 1
ATOM 591 C C . GLN A 1 70 ? 7.833 1.608 -7.480 1.00 96.94 70 GLN A C 1
ATOM 593 O O . GLN A 1 70 ? 6.965 1.120 -6.759 1.00 96.94 70 GLN A O 1
ATOM 598 N N . LYS A 1 71 ? 9.008 2.031 -6.993 1.00 97.06 71 LYS A N 1
ATOM 599 C CA . LYS A 1 71 ? 9.344 1.963 -5.559 1.00 97.06 71 LYS A CA 1
ATOM 600 C C . LYS A 1 71 ? 8.337 2.724 -4.701 1.00 97.06 71 LYS A C 1
ATOM 602 O O . LYS A 1 71 ? 7.859 2.203 -3.700 1.00 97.06 71 LYS A O 1
ATOM 607 N N . THR A 1 72 ? 7.971 3.930 -5.130 1.00 97.31 72 THR A N 1
ATOM 608 C CA . THR A 1 72 ? 6.992 4.760 -4.420 1.00 97.31 72 THR A CA 1
ATOM 609 C C . THR A 1 72 ? 5.618 4.086 -4.376 1.00 97.31 72 THR A C 1
ATOM 611 O O . THR A 1 72 ? 4.969 4.075 -3.333 1.00 97.31 72 THR A O 1
ATOM 614 N N . ILE A 1 73 ? 5.173 3.482 -5.482 1.00 97.44 73 ILE A N 1
ATOM 615 C CA . ILE A 1 73 ? 3.919 2.717 -5.541 1.00 97.44 73 ILE A CA 1
ATOM 616 C C . ILE A 1 73 ? 3.951 1.544 -4.559 1.00 97.44 73 ILE A C 1
ATOM 618 O O . ILE A 1 73 ? 2.967 1.318 -3.854 1.00 97.44 73 ILE A O 1
ATOM 622 N N . ASP A 1 74 ? 5.053 0.803 -4.501 1.00 97.44 74 ASP A N 1
ATOM 623 C CA . ASP A 1 74 ? 5.167 -0.362 -3.625 1.00 97.44 74 ASP A CA 1
ATOM 624 C C . ASP A 1 74 ? 5.196 0.038 -2.140 1.00 97.44 74 ASP A C 1
ATOM 626 O O . ASP A 1 74 ? 4.508 -0.584 -1.323 1.00 97.44 74 ASP A O 1
ATOM 630 N N . ASP A 1 75 ? 5.860 1.145 -1.799 1.00 97.44 75 ASP A N 1
ATOM 631 C CA . ASP A 1 75 ? 5.816 1.732 -0.455 1.00 97.44 75 ASP A CA 1
ATOM 632 C C . ASP A 1 75 ? 4.395 2.167 -0.068 1.00 97.44 75 ASP A C 1
ATOM 634 O O . ASP A 1 75 ? 3.930 1.890 1.043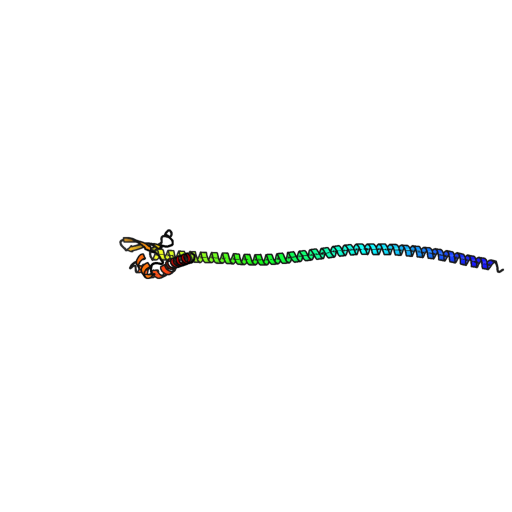 1.00 97.4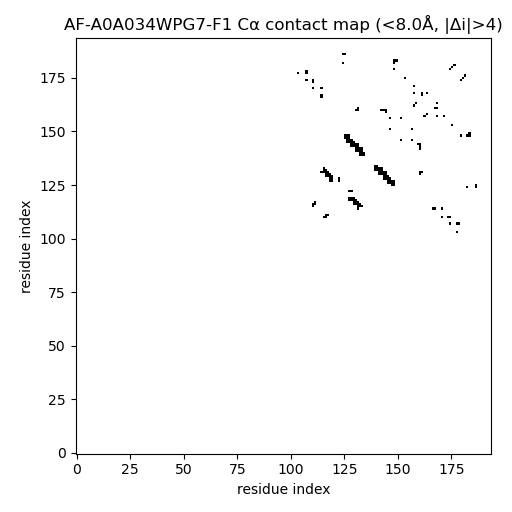4 75 ASP A O 1
ATOM 638 N N . TRP A 1 76 ? 3.662 2.809 -0.984 1.00 97.06 76 TRP A N 1
ATOM 639 C CA . TRP A 1 76 ? 2.270 3.192 -0.745 1.00 97.06 76 TRP A CA 1
ATOM 640 C C . TRP A 1 76 ? 1.354 1.984 -0.587 1.00 97.06 76 TRP A C 1
ATOM 642 O O . TRP A 1 76 ? 0.520 1.984 0.316 1.00 97.06 76 TRP A O 1
ATOM 652 N N . LYS A 1 77 ? 1.519 0.935 -1.399 1.00 97.62 77 LYS A N 1
ATOM 653 C CA . LYS A 1 77 ? 0.759 -0.314 -1.244 1.00 97.62 77 LYS A CA 1
ATOM 654 C C . LYS A 1 77 ? 0.974 -0.926 0.136 1.00 97.62 77 LYS A C 1
ATOM 656 O O . LYS A 1 77 ? 0.002 -1.321 0.779 1.00 97.62 77 LYS A O 1
ATOM 661 N N . LYS A 1 78 ? 2.222 -0.959 0.610 1.00 96.94 78 LYS A N 1
ATOM 662 C CA . LYS A 1 78 ? 2.547 -1.455 1.950 1.00 96.94 78 LYS A CA 1
ATOM 663 C C . LYS A 1 78 ? 1.862 -0.619 3.035 1.00 96.94 78 LYS A C 1
ATOM 665 O O . LYS A 1 78 ? 1.161 -1.180 3.872 1.00 96.94 78 LYS A O 1
ATOM 670 N N . ARG A 1 79 ? 1.977 0.712 2.969 1.00 96.44 79 ARG A N 1
ATOM 671 C CA . ARG A 1 79 ? 1.326 1.629 3.926 1.00 96.44 79 ARG A CA 1
ATOM 672 C C . ARG A 1 79 ? -0.195 1.499 3.928 1.00 96.44 79 ARG A C 1
ATOM 674 O O . ARG A 1 79 ? -0.807 1.507 4.990 1.00 96.44 79 ARG A O 1
ATOM 681 N N . ILE A 1 80 ? -0.816 1.366 2.756 1.00 97.00 80 ILE A N 1
ATOM 682 C CA . ILE A 1 80 ? -2.266 1.162 2.636 1.00 97.00 80 ILE A CA 1
ATOM 683 C C . ILE A 1 80 ? -2.671 -0.150 3.307 1.00 97.00 80 ILE A C 1
ATOM 685 O O . ILE A 1 80 ? -3.630 -0.160 4.074 1.00 97.00 80 ILE A O 1
ATOM 689 N N . SER A 1 81 ? -1.923 -1.233 3.080 1.00 97.00 81 SER A N 1
ATOM 690 C CA . SER A 1 81 ? -2.196 -2.516 3.731 1.00 97.00 81 SER A CA 1
ATOM 691 C C . SER A 1 81 ? -2.064 -2.430 5.253 1.00 97.00 81 SER A C 1
ATOM 693 O O . SER A 1 81 ? -2.898 -2.985 5.963 1.00 97.00 81 SER A O 1
ATOM 695 N N . GLU A 1 82 ? -1.046 -1.734 5.762 1.00 97.06 82 GLU A N 1
ATOM 696 C CA . GLU A 1 82 ? -0.855 -1.519 7.201 1.00 97.06 82 GLU A CA 1
ATOM 697 C C . GLU A 1 82 ? -2.014 -0.713 7.804 1.00 97.06 82 GLU A C 1
ATOM 699 O O . GLU A 1 82 ? -2.601 -1.137 8.798 1.00 97.06 82 GLU A O 1
ATOM 704 N N . MET A 1 83 ? -2.413 0.393 7.166 1.00 96.12 83 MET A N 1
ATOM 705 C CA . MET A 1 83 ? -3.561 1.195 7.605 1.00 96.12 83 MET A CA 1
ATOM 706 C C . MET A 1 83 ? -4.874 0.410 7.565 1.00 96.12 83 MET A C 1
ATOM 708 O O . MET A 1 83 ? -5.706 0.561 8.455 1.00 96.12 83 MET A O 1
ATOM 712 N N . GLN A 1 84 ? -5.078 -0.429 6.549 1.00 96.25 84 GLN A N 1
ATOM 713 C CA . GLN A 1 84 ? -6.290 -1.234 6.428 1.00 96.25 84 GLN A CA 1
ATOM 714 C C . GLN A 1 84 ? -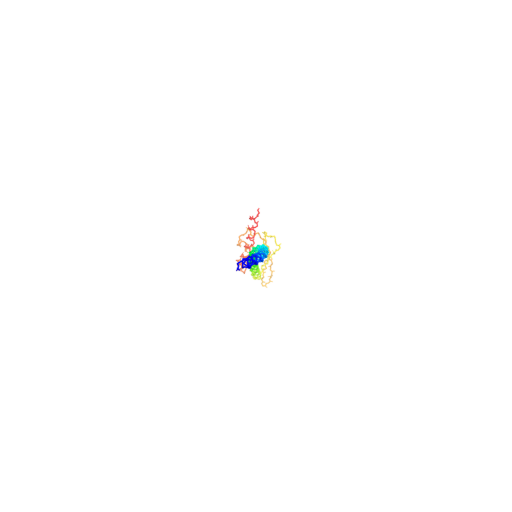6.364 -2.307 7.522 1.00 96.25 84 GLN A C 1
ATOM 716 O O . GLN A 1 84 ? -7.433 -2.511 8.098 1.00 96.25 84 GLN A O 1
ATOM 721 N N . ASN A 1 85 ? -5.236 -2.938 7.852 1.00 96.12 85 ASN A N 1
ATOM 722 C CA . ASN A 1 85 ? -5.147 -3.888 8.961 1.00 96.12 85 ASN A CA 1
ATOM 723 C C . ASN A 1 85 ? -5.404 -3.203 10.310 1.00 96.12 85 ASN A C 1
ATOM 725 O O . ASN A 1 85 ? -6.144 -3.730 11.139 1.00 96.12 85 ASN A O 1
ATOM 729 N N . GLU A 1 86 ? -4.838 -2.012 10.518 1.00 95.81 86 GLU A N 1
ATOM 730 C CA . GLU A 1 86 ? -5.067 -1.228 11.732 1.00 95.81 86 GLU A CA 1
ATOM 731 C C . GLU A 1 86 ? -6.539 -0.823 11.864 1.00 95.81 86 GLU A C 1
ATOM 733 O O . GLU A 1 86 ? -7.156 -1.047 12.902 1.00 95.81 86 GLU A O 1
ATOM 738 N N . ALA A 1 87 ? -7.141 -0.316 10.786 1.00 94.94 87 ALA A N 1
ATOM 739 C CA . ALA A 1 87 ? -8.553 0.047 10.768 1.00 94.94 87 ALA A CA 1
ATOM 740 C C . ALA A 1 87 ? -9.454 -1.157 11.083 1.00 94.94 87 ALA A C 1
ATOM 742 O O . ALA A 1 87 ? -10.389 -1.037 11.874 1.00 94.94 87 ALA A O 1
ATOM 743 N N . GLN A 1 88 ? -9.159 -2.331 10.515 1.00 96.00 88 GLN A N 1
ATOM 744 C CA . GLN A 1 88 ? -9.881 -3.564 10.834 1.00 96.00 88 GLN A CA 1
ATOM 745 C C . GLN A 1 88 ? -9.735 -3.950 12.306 1.00 96.00 88 GLN A C 1
ATOM 747 O O . GLN A 1 88 ? -10.728 -4.329 12.930 1.00 96.00 88 GLN A O 1
ATOM 752 N N . ARG A 1 89 ? -8.535 -3.812 12.881 1.00 95.69 89 ARG A N 1
ATOM 753 C CA . ARG A 1 89 ? -8.298 -4.072 14.304 1.00 95.69 89 ARG A CA 1
ATOM 754 C C . ARG A 1 89 ? -9.097 -3.120 15.189 1.00 95.69 89 ARG A C 1
ATOM 756 O O . ARG A 1 89 ? -9.798 -3.593 16.077 1.00 95.69 89 ARG A O 1
ATOM 763 N N . CYS A 1 90 ? -9.064 -1.816 14.913 1.00 95.62 90 CYS A N 1
ATOM 764 C CA . CYS A 1 90 ? -9.837 -0.827 15.666 1.00 95.62 90 CYS A CA 1
ATOM 765 C C . CYS A 1 90 ? -11.344 -1.099 15.595 1.00 95.62 90 CYS A C 1
ATOM 767 O O . CYS A 1 90 ? -12.039 -0.992 16.603 1.00 95.62 90 CYS A O 1
ATOM 769 N N . VAL A 1 91 ? -11.863 -1.477 14.421 1.00 95.94 91 VAL A N 1
ATOM 770 C 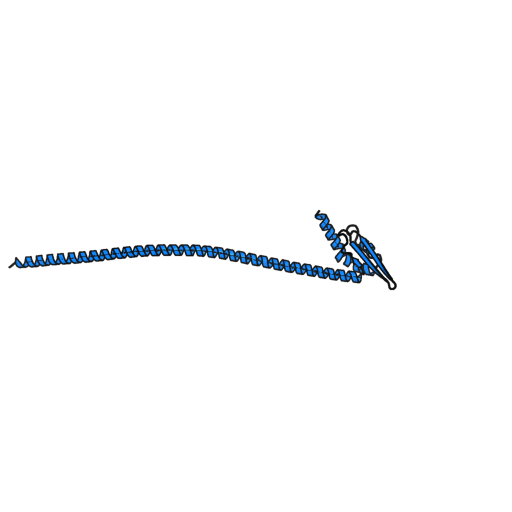CA . VAL A 1 91 ? -13.280 -1.835 14.270 1.00 95.94 91 VAL A CA 1
ATOM 771 C C . VAL A 1 91 ? -13.610 -3.094 15.069 1.00 95.94 91 VAL A C 1
ATOM 773 O O . VAL A 1 91 ? -14.615 -3.110 15.778 1.00 95.94 91 VAL A O 1
ATOM 776 N N . ALA A 1 92 ? -12.774 -4.132 14.995 1.00 95.38 92 ALA A N 1
ATOM 777 C CA . ALA A 1 92 ? -12.977 -5.363 15.753 1.00 95.38 92 ALA A CA 1
ATOM 778 C C . ALA A 1 92 ? -12.968 -5.107 17.268 1.00 95.38 92 ALA A C 1
ATOM 780 O O . ALA A 1 92 ? -13.845 -5.596 17.979 1.00 95.38 92 ALA A O 1
ATOM 781 N N . GLU A 1 93 ? -12.034 -4.290 17.751 1.00 96.25 93 GLU A N 1
ATOM 782 C CA . GLU A 1 93 ? -11.944 -3.893 19.155 1.00 96.25 93 GLU A CA 1
ATOM 783 C C . GLU A 1 93 ? -13.161 -3.068 19.592 1.00 96.25 93 GLU A C 1
ATOM 785 O O . GLU A 1 93 ? -13.770 -3.360 20.618 1.00 96.25 93 GLU A O 1
ATOM 790 N N . ALA A 1 94 ? -13.598 -2.097 18.785 1.00 94.69 94 ALA A N 1
ATOM 791 C CA . ALA A 1 94 ? -14.791 -1.305 19.077 1.00 94.69 94 ALA A CA 1
ATOM 792 C C . ALA A 1 94 ? -16.064 -2.167 19.139 1.00 94.69 94 ALA A C 1
ATOM 794 O O . ALA A 1 94 ? -16.901 -1.979 20.025 1.00 94.69 94 ALA A O 1
ATOM 795 N N . VAL A 1 95 ? -16.211 -3.132 18.224 1.00 96.12 95 VAL A N 1
ATOM 796 C CA . VAL A 1 95 ? -17.324 -4.093 18.239 1.00 96.12 95 VAL A CA 1
ATOM 797 C C . VAL A 1 95 ? -17.257 -4.975 19.482 1.00 96.12 95 VAL A C 1
ATOM 799 O O . VAL A 1 95 ? -18.280 -5.158 20.143 1.00 96.12 95 VAL A O 1
ATOM 802 N N . HIS A 1 96 ? -16.071 -5.474 19.831 1.00 95.56 96 HIS A N 1
ATOM 803 C CA . HIS A 1 96 ? -15.873 -6.300 21.017 1.00 95.56 96 HIS A CA 1
ATOM 804 C C . HIS A 1 96 ? -16.214 -5.537 22.303 1.00 95.56 96 HIS A C 1
ATOM 806 O O . HIS A 1 96 ? -17.024 -6.006 23.100 1.00 95.56 96 HIS A O 1
ATOM 812 N N . ASN A 1 97 ? -15.692 -4.319 22.460 1.00 93.62 97 ASN A N 1
ATOM 813 C CA . ASN A 1 97 ? -15.964 -3.457 23.611 1.00 93.62 97 ASN A CA 1
ATOM 814 C C . ASN A 1 97 ? -17.457 -3.123 23.718 1.00 93.62 97 ASN A C 1
ATOM 816 O O . ASN A 1 97 ? -18.034 -3.145 24.804 1.00 93.62 97 ASN A O 1
ATOM 820 N N . ARG A 1 98 ? -18.123 -2.870 22.583 1.00 93.81 98 ARG A N 1
ATOM 821 C CA . ARG A 1 98 ? -19.573 -2.649 22.554 1.00 93.81 98 ARG A CA 1
ATOM 822 C C . ARG A 1 98 ? -20.348 -3.891 22.993 1.00 93.81 98 ARG A C 1
ATOM 824 O O . ARG A 1 98 ? -21.311 -3.754 23.741 1.00 93.81 98 ARG A O 1
ATOM 831 N N . GLN A 1 99 ? -19.963 -5.081 22.533 1.00 94.62 99 GLN A N 1
ATOM 832 C CA . GLN A 1 99 ? -20.607 -6.335 22.935 1.00 94.62 99 GLN A CA 1
ATOM 833 C C . GLN A 1 99 ? -20.433 -6.601 24.431 1.00 94.62 99 GLN A C 1
ATOM 835 O O . GLN A 1 99 ? -21.413 -6.926 25.097 1.00 94.62 99 GLN A O 1
ATOM 840 N N . GLN A 1 100 ? -19.229 -6.387 24.968 1.00 91.88 100 GLN A N 1
ATOM 841 C CA . GLN A 1 100 ? -18.973 -6.491 26.404 1.00 91.88 100 GLN A CA 1
ATOM 842 C C . GLN A 1 100 ? -19.850 -5.522 27.207 1.00 91.88 100 GLN A C 1
ATOM 844 O O . GLN A 1 100 ? -20.456 -5.925 28.196 1.00 91.88 100 GLN A O 1
ATOM 849 N N . LEU A 1 101 ? -19.978 -4.269 26.759 1.00 90.00 101 LEU A N 1
ATOM 850 C CA . LEU A 1 101 ? -20.826 -3.282 27.426 1.00 90.00 101 LEU A CA 1
ATOM 851 C C . LEU A 1 101 ? -22.307 -3.683 27.404 1.00 90.00 101 LEU A C 1
ATOM 853 O O . LEU A 1 101 ? -22.985 -3.564 28.420 1.00 90.00 101 LEU A O 1
ATOM 857 N N . ILE A 1 102 ? -22.814 -4.166 26.265 1.00 92.50 102 ILE A N 1
ATOM 858 C CA . ILE A 1 102 ? -24.199 -4.652 26.157 1.00 92.50 102 ILE A CA 1
ATOM 859 C C . ILE A 1 102 ? -24.425 -5.806 27.139 1.00 92.50 102 ILE A C 1
ATOM 861 O O . ILE A 1 102 ? -25.375 -5.763 27.914 1.00 92.50 102 ILE A O 1
ATOM 865 N N . GLN A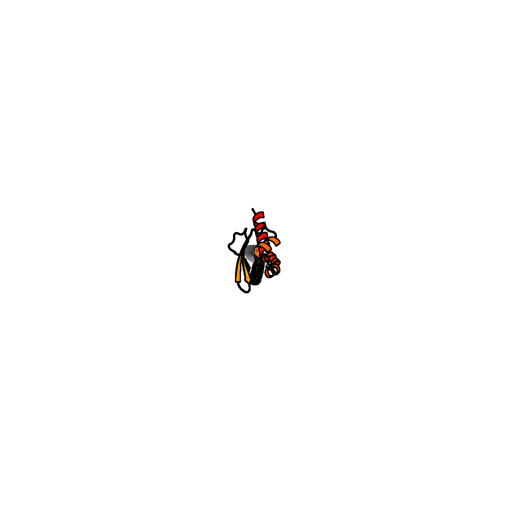 1 103 ? -23.513 -6.779 27.176 1.00 91.69 103 GLN A N 1
ATOM 866 C CA . GLN A 1 103 ? -23.607 -7.916 28.088 1.00 91.69 103 GLN A CA 1
ATOM 867 C C . GLN A 1 103 ? -23.597 -7.479 29.562 1.00 91.69 103 GLN A C 1
ATOM 869 O O . GLN A 1 103 ? -24.408 -7.954 30.353 1.00 91.69 103 GLN A O 1
ATOM 874 N N . GLN A 1 104 ? -22.731 -6.532 29.935 1.00 88.88 104 GLN A N 1
ATOM 875 C CA . GLN A 1 104 ? -22.709 -5.972 31.289 1.00 88.88 104 GLN A CA 1
ATOM 876 C C . GLN A 1 104 ? -24.020 -5.259 31.643 1.00 88.88 104 GLN A C 1
ATOM 878 O O . GLN A 1 104 ? -24.520 -5.407 32.758 1.00 88.88 104 GLN A O 1
ATOM 883 N N . LEU A 1 105 ? -24.597 -4.498 30.708 1.00 88.69 105 LEU A N 1
ATOM 884 C CA . LEU A 1 105 ? -25.880 -3.826 30.916 1.00 88.69 105 LEU A CA 1
ATOM 885 C C . LEU A 1 105 ? -27.029 -4.826 31.089 1.00 88.69 105 LEU A C 1
ATOM 887 O O . LEU A 1 105 ? -27.882 -4.605 31.952 1.00 88.69 105 LEU A O 1
ATOM 891 N N . ASP A 1 106 ? -27.026 -5.929 30.341 1.00 91.75 106 ASP A N 1
ATOM 892 C CA . ASP A 1 106 ? -28.009 -7.009 30.476 1.00 91.75 106 ASP A CA 1
ATOM 893 C C . ASP A 1 106 ? -27.881 -7.732 31.832 1.00 91.75 106 ASP A C 1
ATOM 895 O O . ASP A 1 106 ? -28.888 -8.000 32.499 1.00 91.75 106 ASP A O 1
ATOM 899 N N . GLU A 1 107 ? -26.652 -7.986 32.300 1.00 90.69 107 GLU A N 1
ATOM 900 C CA . GLU A 1 107 ? -26.394 -8.539 33.638 1.00 90.69 107 GLU A CA 1
ATOM 901 C C . GLU A 1 107 ? -26.890 -7.590 34.739 1.00 90.69 107 GLU A C 1
ATOM 903 O O . GLU A 1 107 ? -27.615 -8.008 35.646 1.00 90.69 107 GLU A O 1
ATOM 908 N N . ILE A 1 108 ? -26.577 -6.293 34.638 1.00 88.69 108 ILE A N 1
ATOM 909 C CA . ILE A 1 108 ? -27.053 -5.272 35.582 1.00 88.69 108 ILE A CA 1
ATOM 910 C C . ILE A 1 108 ? -28.582 -5.180 35.555 1.00 88.69 108 ILE A C 1
ATOM 912 O O . ILE A 1 108 ? -29.203 -5.065 36.608 1.00 88.69 108 ILE A O 1
ATOM 916 N N . HIS A 1 109 ? -29.214 -5.232 34.382 1.00 89.50 109 HIS A N 1
ATOM 917 C CA . HIS A 1 109 ? -30.672 -5.223 34.266 1.00 89.50 109 HIS A CA 1
ATOM 918 C C . HIS A 1 109 ? -31.301 -6.439 34.961 1.00 89.50 109 HIS A C 1
ATOM 920 O O . HIS A 1 109 ? -32.257 -6.292 35.724 1.00 89.50 109 HIS A O 1
ATOM 926 N N . THR A 1 110 ? -30.721 -7.623 34.769 1.00 91.00 110 THR A N 1
ATOM 927 C CA . THR A 1 110 ? -31.156 -8.854 35.443 1.00 91.00 110 THR A CA 1
ATOM 928 C C . THR A 1 110 ? -31.026 -8.729 36.962 1.00 91.00 110 THR A C 1
ATOM 930 O O . THR A 1 110 ? -31.960 -9.070 37.687 1.00 91.00 110 THR A O 1
ATOM 933 N N . LEU A 1 111 ? -29.917 -8.166 37.453 1.00 90.38 111 LEU A N 1
ATOM 934 C CA . LEU A 1 111 ? -29.720 -7.900 38.880 1.00 90.38 111 LEU A CA 1
ATOM 935 C C . LEU A 1 111 ? -30.733 -6.899 39.434 1.00 90.38 111 LEU A C 1
ATOM 937 O O . LEU A 1 111 ? -31.318 -7.158 40.482 1.00 90.38 111 LEU A O 1
ATOM 941 N N . LYS A 1 112 ? -30.985 -5.793 38.722 1.00 90.50 112 LYS A N 1
ATOM 942 C CA . LYS A 1 112 ? -31.988 -4.784 39.105 1.00 90.50 112 LYS A CA 1
ATOM 943 C C . LYS A 1 112 ? -33.355 -5.418 39.338 1.00 90.50 112 LYS A C 1
ATOM 945 O O . LYS A 1 112 ? -33.987 -5.122 40.349 1.00 90.50 112 LYS A O 1
ATOM 950 N N . LEU A 1 113 ? -33.782 -6.303 38.435 1.00 89.75 113 LEU A N 1
ATOM 951 C CA . LEU A 1 113 ? -35.051 -7.023 38.549 1.00 89.75 113 LEU A CA 1
ATOM 952 C C . LEU A 1 113 ? -35.029 -8.074 39.667 1.00 89.75 113 LEU A C 1
ATOM 954 O O . LEU A 1 113 ? -35.990 -8.178 40.423 1.00 89.75 113 LEU A O 1
ATOM 958 N N . ALA A 1 114 ? -33.942 -8.836 39.807 1.00 88.62 114 ALA A N 1
ATOM 959 C CA . ALA A 1 114 ? -33.836 -9.894 40.813 1.00 88.62 114 ALA A CA 1
ATOM 960 C C . ALA A 1 114 ? -33.799 -9.349 42.251 1.00 88.62 114 ALA A C 1
ATOM 962 O O . ALA A 1 114 ? -34.381 -9.947 43.158 1.00 88.62 114 ALA A O 1
ATOM 963 N N . THR A 1 115 ? -33.128 -8.214 42.464 1.00 88.25 115 THR A N 1
ATOM 964 C CA . THR A 1 115 ? -32.973 -7.594 43.786 1.00 88.25 115 THR A CA 1
ATOM 965 C C . THR A 1 115 ? -33.874 -6.386 43.996 1.00 88.25 115 THR A C 1
ATOM 967 O O . THR A 1 115 ? -33.748 -5.736 45.029 1.00 88.25 115 THR A O 1
ATOM 970 N N . ASN A 1 116 ? -34.741 -6.030 43.041 1.00 90.00 116 ASN A N 1
ATOM 971 C CA . ASN A 1 116 ? -35.569 -4.818 43.089 1.00 90.00 116 ASN A CA 1
ATOM 972 C C . ASN A 1 116 ? -34.774 -3.559 43.488 1.00 90.00 116 ASN A C 1
ATOM 974 O O . ASN A 1 116 ? -35.225 -2.724 44.273 1.00 90.00 116 ASN A O 1
ATOM 978 N N . THR A 1 117 ? -33.540 -3.449 42.999 1.00 90.50 117 THR A N 1
ATOM 979 C CA . THR A 1 117 ? -32.612 -2.370 43.357 1.00 90.50 117 THR A CA 1
ATOM 980 C C . THR A 1 117 ? -32.352 -1.507 42.139 1.00 90.50 117 THR A C 1
ATOM 982 O O . THR A 1 117 ? -31.938 -2.011 41.101 1.00 90.50 117 THR A O 1
ATOM 985 N N . TYR A 1 118 ? -32.565 -0.202 42.260 1.00 90.38 118 TYR A N 1
ATOM 986 C CA . TYR A 1 118 ? -32.458 0.750 41.161 1.00 90.38 118 TYR A CA 1
ATOM 987 C C . TYR A 1 118 ? -31.439 1.828 41.506 1.00 90.38 118 TYR A C 1
ATOM 989 O O . TYR A 1 118 ? -31.520 2.446 42.561 1.00 90.38 118 TYR A O 1
ATOM 997 N N . ILE A 1 119 ? -30.484 2.066 40.610 1.00 88.94 119 ILE A N 1
ATOM 998 C CA . ILE A 1 119 ? -29.418 3.057 40.799 1.00 88.94 119 ILE A CA 1
ATOM 999 C C . ILE A 1 119 ? -29.745 4.322 40.009 1.00 88.94 119 ILE A C 1
ATOM 1001 O O . ILE A 1 119 ? -30.144 4.247 38.845 1.00 88.94 119 ILE A O 1
ATOM 1005 N N . ASN A 1 120 ? -29.544 5.475 40.642 1.00 88.38 120 ASN A N 1
ATOM 1006 C CA . ASN A 1 120 ? -29.620 6.784 40.017 1.00 88.38 120 ASN A CA 1
ATOM 1007 C C . ASN A 1 120 ? -28.340 7.054 39.216 1.00 88.38 120 ASN A C 1
ATOM 1009 O O . ASN A 1 120 ? -27.281 7.302 39.786 1.00 88.38 120 ASN A O 1
ATOM 1013 N N . LEU A 1 121 ? -28.457 7.044 37.889 1.00 80.88 121 LEU A N 1
ATOM 1014 C CA . LEU A 1 121 ? -27.338 7.315 36.980 1.00 80.88 121 LEU A CA 1
ATOM 1015 C C . LEU A 1 121 ? -26.967 8.804 36.897 1.00 80.88 121 LEU A C 1
ATOM 1017 O O . LEU A 1 121 ? -25.910 9.132 36.377 1.00 80.88 121 LEU A O 1
ATOM 1021 N N . ASN A 1 122 ? -27.817 9.694 37.418 1.00 82.81 122 ASN A N 1
ATOM 1022 C CA . ASN A 1 122 ? -27.578 11.139 37.445 1.00 82.81 122 ASN A CA 1
ATOM 1023 C C . ASN A 1 122 ? -26.958 11.608 38.773 1.00 82.81 122 ASN A C 1
ATOM 1025 O O . ASN A 1 122 ? -26.906 12.808 39.039 1.00 82.81 122 ASN A O 1
ATOM 1029 N N . ALA A 1 123 ? -26.557 10.678 39.645 1.00 82.50 123 ALA A N 1
ATOM 1030 C CA . ALA A 1 123 ? -25.846 11.012 40.871 1.00 82.50 123 ALA A CA 1
ATOM 1031 C C . ALA A 1 123 ? -24.449 11.572 40.557 1.00 82.50 123 ALA A C 1
ATOM 1033 O O . ALA A 1 123 ? -23.883 11.316 39.494 1.00 82.50 123 ALA A O 1
ATOM 1034 N N . LEU A 1 124 ? -23.884 12.335 41.497 1.00 82.19 124 LEU A N 1
ATOM 1035 C CA . LEU A 1 124 ? -22.493 12.777 41.390 1.00 82.19 124 LEU A CA 1
ATOM 1036 C C . LEU A 1 124 ? -21.561 11.555 41.312 1.00 82.19 124 LEU A C 1
ATOM 1038 O O . LEU A 1 124 ? -21.801 10.598 42.047 1.00 82.19 124 LEU A O 1
ATOM 1042 N N . PRO A 1 125 ? -20.480 11.587 40.509 1.00 75.62 125 PRO A N 1
ATOM 1043 C CA . PRO A 1 125 ? -19.603 10.427 40.303 1.00 75.62 125 PRO A CA 1
ATOM 1044 C C . PRO A 1 125 ? -19.030 9.846 41.602 1.00 75.62 125 PRO A C 1
ATOM 1046 O O . PRO A 1 125 ? -18.806 8.646 41.714 1.00 75.62 125 PRO A O 1
ATOM 1049 N N . GLU A 1 126 ? -18.827 10.705 42.601 1.00 83.81 126 GLU A N 1
ATOM 1050 C CA . GLU A 1 126 ? -18.276 10.384 43.922 1.00 83.81 126 GLU A CA 1
ATOM 1051 C C . GLU A 1 126 ? -19.258 9.620 44.827 1.00 83.81 126 GLU A C 1
ATOM 1053 O O . GLU A 1 126 ? -18.876 9.157 45.903 1.00 83.81 126 GLU A O 1
ATOM 1058 N N . ARG A 1 127 ? -20.535 9.502 44.435 1.00 87.50 127 ARG A N 1
ATOM 1059 C CA . ARG A 1 127 ? -21.606 8.923 45.254 1.00 87.50 127 ARG A CA 1
ATOM 1060 C C . ARG A 1 127 ? -22.421 7.913 44.461 1.00 87.50 127 ARG A C 1
ATOM 1062 O O . ARG A 1 127 ? -22.862 8.175 43.348 1.00 87.50 127 ARG A O 1
ATOM 1069 N N . ILE A 1 128 ? -22.727 6.786 45.092 1.00 88.81 128 ILE A N 1
ATOM 1070 C CA . ILE A 1 128 ? -23.723 5.848 44.579 1.00 88.81 128 ILE A CA 1
ATOM 1071 C C . ILE A 1 128 ? -25.039 6.135 45.288 1.00 88.81 128 ILE A C 1
ATOM 1073 O O . ILE A 1 128 ? -25.121 6.098 46.516 1.00 88.81 128 ILE A O 1
ATOM 1077 N N . GLN A 1 129 ? -26.071 6.425 44.501 1.00 92.50 129 GLN A N 1
ATOM 1078 C CA . GLN A 1 129 ? -27.420 6.698 44.985 1.00 92.50 129 GLN A CA 1
ATOM 1079 C C . GLN A 1 129 ? -28.415 5.769 44.312 1.00 92.50 129 GLN A C 1
ATOM 1081 O O . GLN A 1 129 ? -28.266 5.432 43.138 1.00 92.50 129 GLN A O 1
ATOM 1086 N N . GLY A 1 130 ? -29.460 5.388 45.031 1.00 92.94 130 GLY A N 1
ATOM 1087 C CA . GLY A 1 130 ? -30.482 4.519 44.481 1.00 92.94 130 GLY A CA 1
ATOM 1088 C C . GLY A 1 130 ? -31.621 4.251 45.443 1.00 92.94 130 GLY A C 1
ATOM 1089 O O . GLY A 1 130 ? -31.722 4.860 46.508 1.00 92.94 130 GLY A O 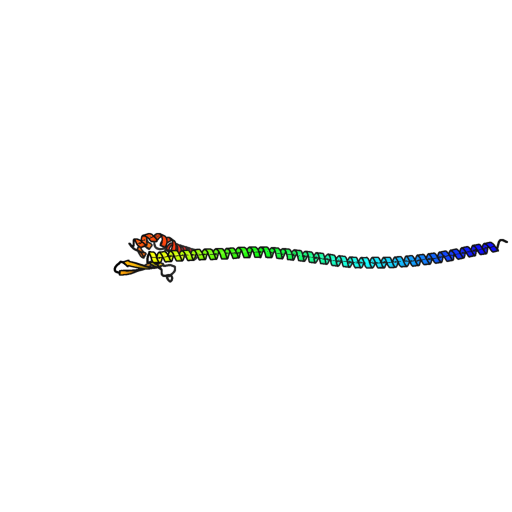1
ATOM 1090 N N . VAL A 1 131 ? -32.497 3.341 45.037 1.00 91.75 131 VAL A N 1
ATOM 1091 C CA . VAL A 1 131 ? -33.625 2.882 45.837 1.00 91.75 131 VAL A CA 1
ATOM 1092 C C . VAL A 1 131 ? -33.722 1.368 45.755 1.00 91.75 131 VAL A C 1
ATOM 1094 O O . VAL A 1 131 ? -33.689 0.787 44.670 1.00 91.75 131 VAL A O 1
ATOM 1097 N N . PHE A 1 132 ? -33.854 0.732 46.910 1.00 92.06 132 PHE A N 1
ATOM 1098 C CA . PHE A 1 132 ? -34.197 -0.675 47.037 1.00 92.06 132 PHE A CA 1
ATOM 1099 C C . PHE A 1 132 ? -35.685 -0.809 47.369 1.00 92.06 132 PHE A C 1
ATOM 1101 O O . PHE A 1 132 ? -36.185 -0.175 48.300 1.00 92.06 132 PHE A O 1
ATOM 1108 N N . VAL A 1 133 ? -36.410 -1.622 46.604 1.00 89.31 133 VAL A N 1
ATOM 1109 C CA . VAL A 1 133 ? -37.840 -1.865 46.811 1.00 89.31 133 VAL A CA 1
ATOM 1110 C C . VAL A 1 133 ? -38.023 -3.229 47.449 1.00 89.31 133 VAL A C 1
ATOM 1112 O O . VAL A 1 133 ? -37.788 -4.268 46.833 1.00 89.31 133 VAL A O 1
ATOM 1115 N N . GLN A 1 134 ? -38.483 -3.225 48.693 1.00 86.31 134 GLN A N 1
ATOM 1116 C CA . GLN A 1 134 ? -38.862 -4.447 49.379 1.00 86.31 134 GLN A CA 1
ATOM 1117 C C . GLN A 1 134 ? -40.357 -4.677 49.169 1.00 86.31 134 GLN A C 1
ATOM 1119 O O . GLN A 1 134 ? -41.191 -3.884 49.610 1.00 86.31 134 GLN A O 1
ATOM 1124 N N . GLU A 1 135 ? -40.689 -5.760 48.472 1.00 81.94 135 GLU A N 1
ATOM 1125 C CA . GLU A 1 135 ? -42.069 -6.203 48.288 1.00 81.94 135 GLU A CA 1
ATOM 1126 C C . GLU A 1 135 ? -42.357 -7.336 49.275 1.00 81.94 135 GLU A C 1
ATOM 1128 O O . GLU A 1 135 ? -41.695 -8.374 49.256 1.00 81.94 135 GLU A O 1
ATOM 1133 N N . THR A 1 136 ? -43.329 -7.115 50.154 1.00 77.69 136 THR A N 1
ATOM 1134 C CA . THR A 1 136 ? -43.934 -8.146 51.009 1.00 77.69 136 THR A CA 1
ATOM 1135 C C . THR A 1 136 ? -45.336 -8.463 50.490 1.00 77.69 136 THR A C 1
ATOM 1137 O O . THR A 1 136 ? -45.873 -7.707 49.683 1.00 77.69 136 THR A O 1
ATOM 1140 N N . GLU A 1 137 ? -45.955 -9.552 50.955 1.00 75.69 137 GLU A N 1
ATOM 1141 C CA . GLU A 1 137 ? -47.299 -9.973 50.508 1.00 75.69 137 GLU A CA 1
ATOM 1142 C C . GLU A 1 137 ? -48.382 -8.895 50.691 1.00 75.69 137 GLU A C 1
ATOM 1144 O O . GLU A 1 137 ? -49.408 -8.927 50.018 1.00 75.69 137 GLU A O 1
ATOM 1149 N N . VAL A 1 138 ? -48.147 -7.926 51.581 1.00 74.56 138 VAL A N 1
ATOM 1150 C CA . VAL A 1 138 ? -49.140 -6.923 51.984 1.00 74.56 138 VAL A CA 1
ATOM 1151 C C . VAL A 1 138 ? -48.746 -5.509 51.537 1.00 74.56 138 VAL A C 1
ATOM 1153 O O . VAL A 1 138 ? -49.623 -4.716 51.196 1.00 74.56 138 VAL A O 1
ATOM 1156 N N . HIS A 1 139 ? -47.447 -5.178 51.479 1.00 80.00 139 HIS A N 1
ATOM 1157 C CA . HIS A 1 139 ? -46.973 -3.817 51.195 1.00 80.00 139 HIS A CA 1
ATOM 1158 C C . HIS A 1 139 ? -45.660 -3.763 50.397 1.00 80.00 139 HIS A C 1
ATOM 1160 O O . HIS A 1 139 ? -44.782 -4.619 50.532 1.00 80.00 139 HIS A O 1
ATOM 1166 N N . ARG A 1 140 ? -45.507 -2.690 49.605 1.00 86.00 140 ARG A N 1
ATOM 1167 C CA . ARG A 1 140 ? -44.244 -2.287 48.968 1.00 86.00 140 ARG A CA 1
ATOM 1168 C C . ARG A 1 140 ? -43.639 -1.104 49.715 1.00 86.00 140 ARG A C 1
ATOM 1170 O O . ARG A 1 140 ? -44.268 -0.052 49.808 1.00 86.00 140 ARG A O 1
ATOM 1177 N N . SER A 1 141 ? -42.415 -1.265 50.199 1.00 86.75 141 SER A N 1
ATOM 1178 C CA . SER A 1 141 ? -41.644 -0.214 50.870 1.00 86.75 141 SER A CA 1
ATOM 1179 C C . SER A 1 141 ? -40.411 0.158 50.051 1.00 86.75 141 SER A C 1
ATOM 1181 O O . SER A 1 141 ? -39.689 -0.719 49.572 1.00 86.75 141 SER A O 1
ATOM 1183 N N . TRP A 1 142 ? -40.175 1.461 49.909 1.00 90.44 142 TRP A N 1
ATOM 1184 C CA . TRP A 1 142 ? -39.070 2.033 49.144 1.00 90.44 142 TRP A CA 1
ATOM 1185 C C . TRP A 1 142 ? -37.991 2.525 50.107 1.00 90.44 142 TRP A C 1
ATOM 1187 O O . TRP A 1 142 ? -38.254 3.393 50.936 1.00 90.44 142 TRP A O 1
ATOM 1197 N N . HIS A 1 143 ? -36.782 1.988 49.982 1.00 90.00 143 HIS A N 1
ATOM 1198 C CA . HIS A 1 143 ? -35.641 2.299 50.836 1.00 90.00 143 HIS A CA 1
ATOM 1199 C C . HIS A 1 143 ? -34.582 3.045 50.016 1.00 90.00 143 HIS A C 1
ATOM 1201 O O . HIS A 1 143 ? -33.839 2.414 49.256 1.00 90.00 143 HIS A O 1
ATOM 1207 N N . PRO A 1 144 ? -34.537 4.387 50.081 1.00 92.56 144 PRO A N 1
ATOM 1208 C CA . PRO A 1 144 ? -33.499 5.152 49.407 1.00 92.56 144 PRO A CA 1
ATOM 1209 C C . PRO A 1 144 ? -32.152 4.956 50.106 1.00 92.56 144 PRO A C 1
ATOM 1211 O O . PRO A 1 144 ? -32.081 4.912 51.333 1.00 92.56 144 PRO A O 1
ATOM 1214 N N . PHE A 1 145 ? -31.077 4.899 49.326 1.00 91.75 145 PHE A N 1
ATOM 1215 C CA . PHE A 1 145 ? -29.710 4.833 49.832 1.00 91.75 145 PHE A CA 1
ATOM 1216 C C . PHE A 1 145 ? -28.801 5.808 49.081 1.00 91.75 145 PHE A C 1
ATOM 1218 O O . PHE A 1 145 ? -29.010 6.127 47.908 1.00 91.75 145 PHE A O 1
ATOM 1225 N N . CYS A 1 146 ? -27.774 6.285 49.777 1.00 91.38 146 CYS A N 1
ATOM 1226 C CA . CYS A 1 146 ? -26.736 7.160 49.247 1.00 91.38 146 CYS A CA 1
ATOM 1227 C C . CYS A 1 146 ? -25.461 6.921 50.052 1.00 91.38 146 CYS A C 1
ATOM 1229 O O . CYS A 1 146 ? -25.486 7.060 51.273 1.00 91.38 146 CYS A O 1
ATOM 1231 N N . PHE A 1 147 ? -24.359 6.577 49.391 1.00 90.44 147 PHE A N 1
ATOM 1232 C CA . PHE A 1 147 ? -23.072 6.396 50.061 1.00 90.44 147 PHE A CA 1
ATOM 1233 C C . PHE A 1 147 ? -21.900 6.738 49.138 1.00 90.44 147 PHE A C 1
ATOM 1235 O O . PHE A 1 147 ? -22.018 6.739 47.910 1.00 90.44 147 PHE A O 1
ATOM 1242 N N . GLU A 1 148 ? -20.757 7.041 49.748 1.00 89.50 148 GLU A N 1
ATOM 1243 C CA . GLU A 1 148 ? -19.487 7.241 49.049 1.00 89.50 148 GLU A CA 1
ATOM 1244 C C . GLU A 1 148 ? -18.763 5.892 48.900 1.00 89.50 148 GLU A C 1
ATOM 1246 O O . GLU A 1 148 ? -18.495 5.241 49.918 1.00 89.50 148 GLU A O 1
ATOM 1251 N N . PRO A 1 149 ? -18.433 5.445 47.673 1.00 84.88 149 PRO A N 1
ATOM 1252 C CA . PRO A 1 149 ? -17.915 4.095 47.425 1.00 84.88 149 PRO A CA 1
ATOM 1253 C C . PRO A 1 149 ? -16.539 3.829 48.039 1.00 84.88 149 PRO A C 1
ATOM 1255 O O . PRO A 1 149 ? -16.208 2.683 48.334 1.00 84.88 149 PRO A O 1
ATOM 1258 N N . LEU A 1 150 ? -15.721 4.872 48.201 1.00 86.00 150 LEU A N 1
ATOM 1259 C CA . LEU A 1 150 ? -14.369 4.768 48.759 1.00 86.00 150 LEU A CA 1
ATOM 1260 C C . LEU A 1 150 ? -14.356 4.765 50.295 1.00 86.00 150 LEU A C 1
ATOM 1262 O O . LEU A 1 150 ? -13.368 4.347 50.889 1.00 86.00 150 LEU A O 1
ATOM 1266 N N . SER A 1 151 ? -15.451 5.196 50.925 1.00 87.50 151 SER A N 1
ATOM 1267 C CA . SER A 1 151 ? -15.548 5.394 52.377 1.00 87.50 151 SER A CA 1
ATOM 1268 C C . SER A 1 151 ? -16.133 4.185 53.119 1.00 87.50 151 SER A C 1
ATOM 1270 O O . SER A 1 151 ? -16.210 4.214 54.341 1.00 87.50 151 SER A O 1
ATOM 1272 N N . HIS A 1 152 ? -16.559 3.139 52.399 1.00 87.06 152 HIS A N 1
ATOM 1273 C CA . HIS A 1 152 ? -17.276 1.992 52.964 1.00 87.06 152 HIS A CA 1
ATOM 1274 C C . HIS A 1 152 ? -16.717 0.663 52.451 1.00 87.06 152 HIS A C 1
ATOM 1276 O O . HIS A 1 152 ? -16.445 0.496 51.256 1.00 87.06 152 HIS A O 1
ATOM 1282 N N . THR A 1 153 ? -16.614 -0.314 53.344 1.00 87.44 153 THR A N 1
ATOM 1283 C CA . THR A 1 153 ? -16.311 -1.709 53.001 1.00 87.44 153 THR A CA 1
ATOM 1284 C C . THR A 1 153 ? -17.469 -2.353 52.222 1.00 87.44 153 THR A C 1
ATOM 1286 O O . THR A 1 153 ? -18.613 -1.899 52.323 1.00 87.44 153 THR A O 1
ATOM 1289 N N . PRO A 1 154 ? -17.226 -3.405 51.417 1.00 84.56 154 PRO A N 1
ATOM 1290 C CA . PRO A 1 154 ? -18.296 -4.124 50.720 1.00 84.56 154 PRO A CA 1
ATOM 1291 C C . PRO A 1 154 ? -19.418 -4.609 51.654 1.00 84.56 154 PRO A C 1
ATOM 1293 O O . PRO A 1 154 ? -20.589 -4.571 51.284 1.00 84.56 154 PRO A O 1
ATOM 1296 N N . GLU A 1 155 ? -19.084 -5.025 52.873 1.00 86.00 155 GLU A N 1
ATOM 1297 C CA . GLU A 1 155 ? -20.032 -5.474 53.894 1.00 86.00 155 GLU A CA 1
ATOM 1298 C C . GLU A 1 155 ? -20.927 -4.332 54.395 1.00 86.00 155 GLU A C 1
ATOM 1300 O O . GLU A 1 155 ? -22.144 -4.501 54.496 1.00 86.00 155 GLU A O 1
ATOM 1305 N N . GLU A 1 156 ? -20.352 -3.155 54.650 1.00 88.31 156 GLU A N 1
ATOM 1306 C CA . GLU A 1 156 ? -21.109 -1.959 55.041 1.00 88.31 156 GLU A CA 1
ATOM 1307 C C . GLU A 1 156 ? -22.038 -1.497 53.918 1.00 88.31 156 GLU A C 1
ATOM 1309 O O . GLU A 1 156 ? -23.205 -1.200 54.166 1.00 88.31 156 GLU A O 1
ATOM 1314 N N . VAL A 1 157 ? -21.564 -1.514 52.667 1.00 87.56 157 VAL A N 1
ATOM 1315 C CA . VAL A 1 157 ? -22.389 -1.187 51.494 1.00 87.56 157 VAL A CA 1
ATOM 1316 C C . VAL A 1 157 ? -23.604 -2.112 51.403 1.00 87.56 157 VAL A C 1
ATOM 1318 O O . VAL A 1 157 ? -24.719 -1.646 51.168 1.00 87.56 157 VAL A O 1
ATOM 1321 N N . ARG A 1 158 ? -23.427 -3.416 51.646 1.00 86.50 158 ARG A N 1
ATOM 1322 C CA . ARG A 1 158 ? -24.543 -4.376 51.653 1.00 86.50 158 ARG A CA 1
ATOM 1323 C C . ARG A 1 158 ? -25.587 -4.024 52.705 1.00 86.50 158 ARG A C 1
ATOM 1325 O O . ARG A 1 158 ? -26.778 -4.037 52.400 1.00 86.50 158 ARG A O 1
ATOM 1332 N N . GLN A 1 159 ? -25.143 -3.689 53.915 1.00 86.69 159 GLN A N 1
ATOM 1333 C CA . GLN A 1 159 ? -26.040 -3.309 55.005 1.00 86.69 159 GLN A CA 1
ATOM 1334 C C . GLN A 1 159 ? -26.789 -2.005 54.708 1.00 86.69 159 GLN A C 1
ATOM 1336 O O . GLN A 1 159 ? -27.988 -1.926 54.960 1.00 86.69 159 GLN A O 1
ATOM 1341 N N . ILE A 1 160 ? -26.122 -1.018 54.103 1.00 88.00 160 ILE A N 1
ATOM 1342 C CA . ILE A 1 160 ? -26.733 0.262 53.716 1.00 88.00 160 ILE A CA 1
ATOM 1343 C C . ILE A 1 160 ? -27.838 0.070 52.667 1.00 88.00 160 ILE A C 1
ATOM 1345 O O . ILE A 1 160 ? -28.878 0.720 52.748 1.00 88.00 160 ILE A O 1
ATOM 1349 N N . ILE A 1 161 ? -27.618 -0.794 51.671 1.00 87.62 161 ILE A N 1
ATOM 1350 C CA . ILE A 1 161 ? -28.547 -0.953 50.541 1.00 87.62 161 ILE A CA 1
ATOM 1351 C C . ILE A 1 161 ? -29.685 -1.923 50.873 1.00 87.62 161 ILE A C 1
ATOM 1353 O O . ILE A 1 161 ? -30.843 -1.655 50.552 1.00 87.62 161 ILE A O 1
ATOM 1357 N N . TRP A 1 162 ? -29.362 -3.064 51.482 1.00 88.19 162 TRP A N 1
ATOM 1358 C CA . TRP A 1 162 ? -30.284 -4.197 51.600 1.00 88.19 162 TRP A CA 1
ATOM 1359 C C . TRP A 1 162 ? -30.588 -4.620 53.036 1.00 88.19 162 TRP A C 1
ATOM 1361 O O . TRP A 1 162 ? -31.494 -5.435 53.237 1.00 88.19 162 TRP A O 1
ATOM 1371 N N . GLY A 1 163 ? -29.859 -4.101 54.028 1.00 84.12 163 GLY A N 1
ATOM 1372 C CA . GLY A 1 163 ? -29.996 -4.499 55.429 1.00 84.12 163 GLY A CA 1
ATOM 1373 C C . GLY A 1 163 ? -29.979 -6.023 55.598 1.00 84.12 163 GLY A C 1
ATOM 1374 O O . GLY A 1 163 ? -29.053 -6.703 55.163 1.00 84.12 163 GLY A O 1
ATOM 1375 N N . ASN A 1 164 ? -31.063 -6.569 56.160 1.00 76.75 164 ASN A N 1
ATOM 1376 C CA . ASN A 1 164 ? -31.234 -8.006 56.417 1.00 76.75 164 ASN A CA 1
ATOM 1377 C C . ASN A 1 164 ? -31.936 -8.777 55.276 1.00 76.75 164 ASN A C 1
ATOM 1379 O O . ASN A 1 164 ? -32.494 -9.849 55.507 1.00 76.75 164 ASN A O 1
ATOM 1383 N N . SER A 1 165 ? -31.983 -8.246 54.051 1.00 78.81 165 SER A N 1
ATOM 1384 C CA . SER A 1 165 ? -32.661 -8.917 52.933 1.00 78.81 165 SER A CA 1
ATOM 1385 C C . SER A 1 165 ? -31.884 -10.142 52.427 1.00 78.81 165 SER A C 1
ATOM 1387 O O . SER A 1 165 ? -30.928 -10.010 51.665 1.00 78.81 165 SER A O 1
ATOM 1389 N N . GLU A 1 166 ? -32.340 -11.351 52.767 1.00 73.56 166 GLU A N 1
ATOM 1390 C CA . GLU A 1 166 ? -31.719 -12.616 52.327 1.00 73.56 166 GLU A CA 1
ATOM 1391 C C . GLU A 1 166 ? -31.637 -12.755 50.798 1.00 73.56 166 GLU A C 1
ATOM 1393 O O . GLU A 1 166 ? -30.628 -13.215 50.260 1.00 73.56 166 GLU A O 1
ATOM 1398 N N . LYS A 1 167 ? -32.671 -12.294 50.076 1.00 72.94 167 LYS A N 1
ATOM 1399 C CA . LYS A 1 167 ? -32.685 -12.309 48.605 1.00 72.94 167 LYS A CA 1
ATOM 1400 C C . LYS A 1 167 ? -31.556 -11.473 48.021 1.00 72.94 167 LYS A C 1
ATOM 1402 O O . LYS A 1 167 ? -30.928 -11.898 47.061 1.00 72.94 167 LYS A O 1
ATOM 1407 N N . ALA A 1 168 ? -31.298 -10.295 48.576 1.00 71.81 168 ALA A N 1
ATOM 1408 C CA . ALA A 1 168 ? -30.278 -9.408 48.041 1.00 71.81 168 ALA A CA 1
ATOM 1409 C C . ALA A 1 168 ? -28.858 -9.799 48.476 1.00 71.81 168 ALA A C 1
ATOM 1411 O O . ALA A 1 168 ? -27.911 -9.598 47.715 1.00 71.81 168 ALA A O 1
ATOM 1412 N N . VAL A 1 169 ? -28.709 -10.446 49.639 1.00 75.38 169 VAL A N 1
ATOM 1413 C CA . VAL A 1 169 ? -27.434 -11.033 50.081 1.00 75.38 169 VAL A CA 1
ATOM 1414 C C . VAL A 1 169 ? -26.908 -12.039 49.053 1.00 75.38 169 VAL A C 1
ATOM 1416 O O . VAL A 1 169 ? -25.721 -11.991 48.725 1.00 75.38 169 VAL A O 1
ATOM 1419 N N . ALA A 1 170 ? -27.777 -12.867 48.463 1.00 82.56 170 ALA A N 1
ATOM 1420 C CA . ALA A 1 170 ? -27.396 -13.845 47.437 1.00 82.56 170 ALA A CA 1
ATOM 1421 C C . ALA A 1 170 ? -26.805 -13.219 46.154 1.00 82.56 170 ALA A C 1
ATOM 1423 O O . ALA A 1 170 ? -26.012 -13.858 45.469 1.00 82.56 170 ALA A O 1
ATOM 1424 N N . TYR A 1 171 ? -27.148 -11.964 45.842 1.00 84.81 171 TYR A N 1
ATOM 1425 C CA . TYR A 1 171 ? -26.669 -11.243 44.653 1.00 84.81 171 TYR A CA 1
ATOM 1426 C C . TYR A 1 171 ? -25.639 -10.153 44.974 1.00 84.81 171 TYR A C 1
ATOM 1428 O O . TYR A 1 171 ? -25.180 -9.439 44.081 1.00 84.81 171 TYR A O 1
ATOM 1436 N N . SER A 1 172 ? -25.261 -10.013 46.243 1.00 84.06 172 SER A N 1
ATOM 1437 C CA . SER A 1 172 ? -24.394 -8.934 46.716 1.00 84.06 172 SER A CA 1
ATOM 1438 C C . SER A 1 172 ? -22.996 -8.953 46.088 1.00 84.06 172 SER A C 1
ATOM 1440 O O . SER A 1 172 ? -22.431 -7.900 45.800 1.00 84.06 172 SER A O 1
ATOM 1442 N N . GLU A 1 173 ? -22.445 -10.136 45.817 1.00 86.38 173 GLU A N 1
ATOM 1443 C CA . GLU A 1 173 ? -21.168 -10.289 45.113 1.00 86.38 173 GLU A CA 1
ATOM 1444 C C . GLU A 1 173 ? -21.268 -9.880 43.636 1.00 86.38 173 GLU A C 1
ATOM 1446 O O . GLU A 1 173 ? -20.356 -9.249 43.100 1.00 86.38 173 GLU A O 1
ATOM 1451 N N . ALA A 1 174 ? -22.397 -10.169 42.985 1.00 87.31 174 ALA A N 1
ATOM 1452 C CA . ALA A 1 174 ? -22.629 -9.787 41.596 1.00 87.31 174 ALA A CA 1
ATOM 1453 C C . ALA A 1 174 ? -22.750 -8.260 41.446 1.00 87.31 174 ALA A C 1
ATOM 1455 O O . ALA A 1 174 ? -22.142 -7.683 40.544 1.00 87.31 174 ALA A O 1
ATOM 1456 N N . TRP A 1 175 ? -23.454 -7.597 42.371 1.00 88.88 175 TRP A N 1
ATOM 1457 C CA . TRP A 1 175 ? -23.509 -6.133 42.453 1.00 88.88 175 TRP A CA 1
ATOM 1458 C C . TRP A 1 175 ? -22.144 -5.499 42.730 1.00 88.88 175 TRP A C 1
ATOM 1460 O O . TRP A 1 175 ? -21.782 -4.504 42.095 1.00 88.88 175 TRP A O 1
ATOM 1470 N N . GLU A 1 176 ? -21.365 -6.092 43.636 1.00 88.69 176 GLU A N 1
ATOM 1471 C CA . GLU A 1 176 ? -20.007 -5.635 43.922 1.00 88.69 176 GLU A CA 1
ATOM 1472 C C . GLU A 1 176 ? -19.134 -5.701 42.667 1.00 88.69 176 GLU A C 1
ATOM 1474 O O . GLU A 1 176 ? -18.484 -4.721 42.311 1.00 88.69 176 GLU A O 1
ATOM 1479 N N . ARG A 1 177 ? -19.159 -6.834 41.961 1.00 87.88 177 ARG A N 1
ATOM 1480 C CA . ARG A 1 177 ? -18.345 -7.068 40.765 1.00 87.88 177 ARG A CA 1
ATOM 1481 C C . ARG A 1 177 ? -18.713 -6.149 39.601 1.00 87.88 177 ARG A C 1
ATOM 1483 O O . ARG A 1 177 ? -17.813 -5.667 38.924 1.00 87.88 177 ARG A O 1
ATOM 1490 N N . LEU A 1 178 ? -20.007 -5.965 39.338 1.00 84.06 178 LEU A N 1
ATOM 1491 C CA . LEU A 1 178 ? -20.492 -5.306 38.119 1.00 84.06 178 LEU A CA 1
ATOM 1492 C C . LEU A 1 178 ? -20.697 -3.800 38.263 1.00 84.06 178 LEU A C 1
ATOM 1494 O O . LEU A 1 178 ? -20.746 -3.101 37.255 1.00 84.06 178 LEU A O 1
ATOM 1498 N N . VAL A 1 179 ? -20.868 -3.304 39.489 1.00 84.31 179 VAL A N 1
ATOM 1499 C CA . VAL A 1 179 ? -21.234 -1.904 39.713 1.00 84.31 179 VAL A CA 1
ATOM 1500 C C . VAL A 1 179 ? -20.303 -1.238 40.711 1.00 84.31 179 VAL A C 1
ATOM 1502 O O . VAL A 1 179 ? -19.639 -0.262 40.370 1.00 84.31 179 VAL A O 1
ATOM 1505 N N . PHE A 1 180 ? -20.223 -1.738 41.944 1.00 86.06 180 PHE A N 1
ATOM 1506 C CA . PHE A 1 180 ? -19.545 -0.989 43.008 1.00 86.06 180 PHE A CA 1
ATOM 1507 C C . PHE A 1 180 ? -18.029 -0.960 42.828 1.00 86.06 180 PHE A C 1
ATOM 1509 O O . PHE A 1 180 ? -17.419 0.102 42.955 1.00 86.06 180 PHE A O 1
ATOM 1516 N N . ARG A 1 181 ? -17.419 -2.088 42.451 1.00 85.44 181 ARG A N 1
ATOM 1517 C CA . ARG A 1 181 ? -15.991 -2.159 42.133 1.00 85.44 181 ARG A CA 1
ATOM 1518 C C . ARG A 1 181 ? -15.637 -1.271 40.945 1.00 85.44 181 ARG A C 1
ATOM 1520 O O . ARG A 1 181 ? -14.690 -0.501 41.046 1.00 85.44 181 ARG A O 1
ATOM 1527 N N . SER A 1 182 ? -16.420 -1.315 39.867 1.00 83.12 182 SER A N 1
ATOM 1528 C CA . SER A 1 182 ? -16.175 -0.498 38.673 1.00 83.12 182 SER A CA 1
ATOM 1529 C C . SER A 1 182 ? -16.218 1.002 38.978 1.00 83.12 182 SER A C 1
ATOM 1531 O O . SER A 1 182 ? -15.361 1.750 38.512 1.00 83.12 182 SER A O 1
ATOM 1533 N N . VAL A 1 183 ? -17.161 1.449 39.815 1.00 83.31 183 VAL A N 1
ATOM 1534 C CA . VAL A 1 183 ? -17.226 2.850 40.264 1.00 83.31 183 VAL A CA 1
ATOM 1535 C C . VAL A 1 183 ? -16.031 3.203 41.159 1.00 83.31 183 VAL A C 1
ATOM 1537 O O . VAL A 1 183 ? -15.418 4.252 40.968 1.00 83.31 183 VAL A O 1
ATOM 1540 N N . ARG A 1 184 ? -15.642 2.328 42.099 1.00 84.81 184 ARG A N 1
ATOM 1541 C CA . ARG A 1 184 ? -14.447 2.542 42.938 1.00 84.81 184 ARG A CA 1
ATOM 1542 C C . ARG A 1 184 ? -13.173 2.665 42.103 1.00 84.81 184 ARG A C 1
ATOM 1544 O O . ARG A 1 184 ? -12.380 3.572 42.333 1.00 84.81 184 ARG A O 1
ATOM 1551 N N . GLU A 1 185 ? -12.979 1.777 41.134 1.00 85.88 185 GLU A N 1
ATOM 1552 C CA . GLU A 1 185 ? -11.814 1.787 40.245 1.00 85.88 185 GLU A CA 1
ATOM 1553 C C . GLU A 1 185 ? -11.763 3.059 39.391 1.00 85.88 185 GLU A C 1
ATOM 1555 O O . GLU A 1 185 ? -10.702 3.676 39.293 1.00 85.88 185 GLU A O 1
ATOM 1560 N N . MET A 1 186 ? -12.904 3.503 38.849 1.00 84.19 186 MET A N 1
ATOM 1561 C CA . MET A 1 186 ? -13.010 4.765 38.108 1.00 84.19 186 MET A CA 1
ATOM 1562 C C . MET A 1 186 ? -12.581 5.965 38.966 1.00 84.19 186 MET A C 1
ATOM 1564 O O . MET A 1 186 ? -11.767 6.779 38.530 1.00 84.19 186 MET A O 1
ATOM 1568 N N . LEU A 1 187 ? -13.072 6.046 40.207 1.00 84.06 187 LEU A N 1
ATOM 1569 C CA . LEU A 1 187 ? -12.725 7.121 41.143 1.00 84.06 187 LEU A CA 1
ATOM 1570 C C . LEU A 1 187 ? -11.248 7.072 41.579 1.00 84.06 187 LEU A C 1
ATOM 1572 O O . LEU A 1 187 ? -10.603 8.107 41.759 1.00 84.06 187 LEU A O 1
ATOM 1576 N N . LEU A 1 188 ? -10.669 5.877 41.718 1.00 85.50 188 LEU A N 1
ATOM 1577 C CA . LEU A 1 188 ? -9.242 5.711 42.019 1.00 85.50 188 LEU A CA 1
ATOM 1578 C C . LEU A 1 188 ? -8.340 6.122 40.848 1.00 85.50 188 LEU A C 1
ATOM 1580 O O . LEU A 1 188 ? -7.220 6.584 41.064 1.00 85.50 188 LEU A O 1
ATOM 1584 N N . GLN A 1 189 ? -8.796 5.953 39.607 1.00 83.94 189 GLN A N 1
ATOM 1585 C CA . GLN A 1 189 ? -8.062 6.420 38.431 1.00 83.94 189 GLN A CA 1
ATOM 1586 C C . GLN A 1 189 ? -8.142 7.944 38.281 1.00 83.94 189 GLN A C 1
ATOM 1588 O O . GLN A 1 189 ? -7.120 8.571 38.001 1.00 83.94 189 GLN A O 1
ATOM 1593 N N . SER A 1 190 ? -9.304 8.560 38.534 1.00 76.69 190 SER A N 1
ATOM 1594 C CA . SER A 1 190 ? -9.462 10.020 38.444 1.00 76.69 190 SER A CA 1
ATOM 1595 C C . SER A 1 190 ? -8.661 10.777 39.507 1.00 76.69 190 SER A C 1
ATOM 1597 O O . SER A 1 190 ? -8.187 11.877 39.251 1.00 76.69 190 SER A O 1
ATOM 1599 N N . THR A 1 191 ? -8.474 10.182 40.686 1.00 74.25 191 THR A N 1
ATOM 1600 C CA . THR A 1 191 ? -7.695 10.768 41.792 1.00 74.25 191 THR A CA 1
ATOM 1601 C C . THR A 1 191 ? -6.181 10.632 41.625 1.00 74.25 191 THR A C 1
ATOM 1603 O O . THR A 1 191 ? -5.443 11.405 42.222 1.00 74.25 191 THR A O 1
ATOM 1606 N N . LYS A 1 192 ? -5.696 9.687 40.807 1.00 68.12 192 LYS A N 1
ATOM 1607 C CA . LYS A 1 192 ? -4.262 9.536 40.481 1.00 68.12 192 LYS A CA 1
ATOM 1608 C C . LYS A 1 192 ? -3.798 10.399 39.304 1.00 68.12 192 LYS A C 1
ATOM 1610 O O . LYS A 1 192 ? -2.596 10.549 39.111 1.00 68.12 192 LYS A O 1
ATOM 1615 N N . GLY A 1 193 ? -4.731 10.889 38.488 1.00 55.69 193 GLY A N 1
ATOM 1616 C CA . GLY A 1 193 ? -4.454 11.735 37.323 1.00 55.69 193 GLY A CA 1
ATOM 1617 C C . GLY A 1 193 ? -4.501 13.242 37.595 1.00 55.69 193 GLY A C 1
ATOM 1618 O O . GLY A 1 193 ? -4.309 14.010 36.654 1.00 55.69 193 GLY A O 1
ATOM 1619 N N . SER A 1 194 ? -4.774 13.654 38.839 1.00 46.56 194 SER A N 1
ATOM 1620 C CA . SER A 1 194 ? -4.784 15.050 39.300 1.00 46.56 194 SER A CA 1
ATOM 1621 C C . SER A 1 194 ? -3.627 15.327 40.250 1.00 46.56 194 SER A C 1
ATOM 1623 O O . SER A 1 194 ? -3.299 16.528 40.366 1.00 46.56 194 SER A O 1
#

Solvent-accessible surface area (backbone atoms only — not comparable to full-atom values): 10710 Å² total; per-residue (Å²): 145,61,75,76,55,54,57,53,53,51,51,52,50,52,53,48,50,58,52,47,55,56,47,51,55,51,49,52,55,51,52,49,53,51,51,53,53,47,52,58,47,52,52,52,48,52,54,50,49,55,51,48,53,54,51,52,50,51,52,50,54,51,51,52,51,52,51,53,51,49,52,52,51,53,53,49,53,52,53,51,52,52,52,51,52,50,52,51,49,53,51,52,49,53,53,49,54,50,50,52,50,51,52,52,51,53,52,50,52,51,47,27,66,76,47,37,40,46,72,48,85,85,45,59,91,72,38,54,32,33,39,27,48,50,75,54,104,86,50,78,48,80,44,73,37,74,48,46,61,86,81,49,54,75,68,54,50,46,43,66,59,48,57,89,40,67,73,41,59,78,44,45,65,58,47,37,65,72,46,53,47,53,53,40,51,52,54,55,51,60,64,73,76,109

Nearest PDB structures (foldseek):
  4wpy-assembly1_A-2  TM=3.638E-01  e=1.645E+00  Mycobacterium tuberculosis H37Rv
  6r10-assembly1_G  TM=2.618E-01  e=1.863E+00  Thermus thermophilus HB8